Protein 4N3X (pdb70)

Radius of gyration: 22.5 Å; Cα contacts (8 Å, |Δi|>4): 94; chains: 4; bounding box: 69×20×54 Å

Structure (mmCIF, N/CA/C/O backbone):
data_4N3X
#
_entry.id   4N3X
#
_cell.length_a   46.757
_cell.length_b   40.345
_cell.length_c   51.591
_cell.angle_alpha   90.000
_cell.angle_beta   95.140
_cell.angle_gamma   90.000
#
_symmetry.space_group_name_H-M   'P 1 21 1'
#
loop_
_entity.id
_entity.type
_entity.pdbx_description
1 polymer 'Rab5 GDP/GTP exchange factor'
2 water water
#
loop_
_atom_site.group_PDB
_atom_site.id
_atom_site.type_symbol
_atom_site.label_atom_id
_atom_site.label_alt_id
_atom_site.label_comp_id
_atom_site.label_asym_id
_atom_site.label_entity_id
_atom_site.label_seq_id
_atom_site.pdbx_PDB_ins_code
_atom_site.Cartn_x
_atom_site.Cartn_y
_atom_site.Cartn_z
_atom_site.occupancy
_atom_site.B_iso_or_equiv
_atom_site.auth_seq_id
_atom_site.auth_comp_id
_atom_site.auth_asym_id
_atom_site.auth_atom_id
_atom_site.pdbx_PDB_model_num
ATOM 1 N N . GLY A 1 1 ? -35.553 -9.160 -6.973 1.00 38.85 1 GLY A N 1
ATOM 2 C CA . GLY A 1 1 ? -35.941 -7.710 -6.868 1.00 34.87 1 GLY A CA 1
ATOM 3 C C . GLY A 1 1 ? -34.697 -6.835 -6.871 1.00 33.25 1 GLY A C 1
ATOM 4 O O . GLY A 1 1 ? -33.695 -7.091 -7.622 1.00 27.68 1 GLY A O 1
ATOM 5 N N . SER A 1 2 ? -34.729 -5.791 -6.051 1.00 32.62 2 SER A N 1
ATOM 6 C CA . SER A 1 2 ? -33.628 -4.814 -6.020 1.00 30.58 2 SER A CA 1
ATOM 7 C C . SER A 1 2 ? -32.331 -5.488 -5.634 1.00 28.41 2 SER A C 1
ATOM 8 O O . SER A 1 2 ? -31.303 -5.175 -6.197 1.00 23.57 2 SER A O 1
ATOM 11 N N . HIS A 1 3 ? -32.398 -6.460 -4.700 1.00 24.23 3 HIS A N 1
ATOM 12 C CA . HIS A 1 3 ? -31.194 -7.129 -4.211 1.00 21.91 3 HIS A CA 1
ATOM 13 C C . HIS A 1 3 ? -30.522 -7.958 -5.308 1.00 17.19 3 HIS A C 1
ATOM 14 O O . HIS A 1 3 ? -29.334 -7.870 -5.447 1.00 16.98 3 HIS A O 1
ATOM 21 N N . MET A 1 4 ? -31.297 -8.695 -6.104 1.00 16.22 4 MET A N 1
ATOM 22 C CA . MET A 1 4 ? -30.739 -9.470 -7.239 1.00 16.69 4 MET A CA 1
ATOM 23 C C . MET A 1 4 ? -30.122 -8.608 -8.329 1.00 13.56 4 MET A C 1
ATOM 24 O O . MET A 1 4 ? -29.128 -8.965 -8.939 1.00 12.88 4 MET A O 1
ATOM 29 N N . GLN A 1 5 ? -30.731 -7.458 -8.595 1.00 14.16 5 GLN A N 1
ATOM 30 C CA . GLN A 1 5 ? -30.156 -6.505 -9.494 1.00 15.62 5 GLN A CA 1
ATOM 31 C C . GLN A 1 5 ? -28.818 -6.104 -8.979 1.00 14.08 5 GLN A C 1
ATOM 32 O O . GLN A 1 5 ? -27.876 -6.038 -9.735 1.00 15.58 5 GLN A O 1
ATOM 38 N N . MET A 1 6 ? -28.770 -5.815 -7.701 1.00 13.81 6 MET A N 1
ATOM 39 C CA . MET A 1 6 ? -27.567 -5.381 -7.018 1.00 15.68 6 MET A CA 1
ATOM 40 C C . MET A 1 6 ? -26.479 -6.432 -7.108 1.00 13.06 6 MET A C 1
ATOM 41 O O . MET A 1 6 ? -25.368 -6.115 -7.435 1.00 11.66 6 MET A O 1
ATOM 46 N N . TYR A 1 7 ? -26.799 -7.676 -6.790 1.00 13.18 7 TYR A N 1
ATOM 47 C CA . TYR A 1 7 ? -25.878 -8.784 -6.957 1.00 13.15 7 TYR A CA 1
ATOM 48 C C . TYR A 1 7 ? -25.363 -9.016 -8.388 1.00 12.96 7 TYR A C 1
ATOM 49 O O . TYR A 1 7 ? -24.212 -9.263 -8.580 1.00 12.27 7 TYR A O 1
ATOM 58 N N . LYS A 1 8 ? -26.232 -8.924 -9.377 1.00 13.64 8 LYS A N 1
ATOM 59 C CA . LYS A 1 8 ? -25.795 -9.033 -10.777 1.00 16.94 8 LYS A CA 1
ATOM 60 C C . LYS A 1 8 ? -24.817 -7.958 -11.178 1.00 15.11 8 LYS A C 1
ATOM 61 O O . LYS A 1 8 ? -23.764 -8.236 -11.790 1.00 18.05 8 LYS A O 1
ATOM 67 N N . ASN A 1 9 ? -25.072 -6.739 -10.700 1.00 14.16 9 ASN A N 1
ATOM 68 C CA . ASN A 1 9 ? -24.136 -5.658 -10.947 1.00 13.02 9 ASN A CA 1
ATOM 69 C C . ASN A 1 9 ? -22.786 -5.850 -10.218 1.00 12.11 9 ASN A C 1
ATOM 70 O O . ASN A 1 9 ? -21.709 -5.621 -10.817 1.00 11.96 9 ASN A O 1
ATOM 75 N N . LEU A 1 10 ? -22.835 -6.255 -8.945 1.00 10.28 10 LEU A N 1
ATOM 76 C CA . LEU A 1 10 ? -21.628 -6.547 -8.186 1.00 9.82 10 LEU A CA 1
ATOM 77 C C . LEU A 1 10 ? -20.800 -7.625 -8.865 1.00 11.89 10 LEU A C 1
ATOM 78 O O . LEU A 1 10 ? -19.562 -7.568 -8.865 1.00 9.82 10 LEU A O 1
ATOM 83 N N . ASP A 1 11 ? -21.481 -8.564 -9.489 1.00 12.52 11 ASP A N 1
ATOM 84 C CA . ASP A 1 11 ? -20.869 -9.645 -10.174 1.00 14.89 11 ASP A CA 1
ATOM 85 C C . ASP A 1 11 ? -20.156 -9.252 -11.479 1.00 15.31 11 ASP A C 1
ATOM 86 O O . ASP A 1 11 ? -19.332 -10.018 -11.942 1.00 14.46 11 ASP A O 1
ATOM 91 N N . LEU A 1 12 ? -20.434 -8.092 -12.025 1.00 13.30 12 LEU A N 1
ATOM 92 C CA . LEU A 1 12 ? -19.670 -7.599 -13.199 1.00 14.94 12 LEU A CA 1
ATOM 93 C C . LEU A 1 12 ? -18.164 -7.435 -12.900 1.00 15.09 12 LEU A C 1
ATOM 94 O O . LEU A 1 12 ? -17.326 -7.403 -13.808 1.00 16.84 12 LEU A O 1
ATOM 99 N N . LEU A 1 13 ? -17.817 -7.322 -11.614 1.00 15.09 13 LEU A N 1
ATOM 100 C CA . LEU A 1 13 ? -16.395 -7.272 -11.232 1.00 13.80 13 LEU A CA 1
ATOM 101 C C . LEU A 1 13 ? -15.619 -8.438 -11.827 1.00 15.61 13 LEU A C 1
ATOM 102 O O . LEU A 1 13 ? -14.391 -8.335 -12.038 1.00 14.94 13 LEU A O 1
ATOM 107 N N . SER A 1 14 ? -16.241 -9.601 -11.973 1.00 17.80 14 SER A N 1
ATOM 108 C CA . SER A 1 14 ? -15.543 -10.762 -12.522 1.00 21.00 14 SER A CA 1
ATOM 109 C C . SER A 1 14 ? -14.839 -10.438 -13.857 1.00 20.45 14 SER A C 1
ATOM 110 O O . SER A 1 14 ? -13.660 -10.751 -14.020 1.00 21.03 14 SER A O 1
ATOM 113 N N . GLN A 1 15 ? -15.573 -9.828 -14.776 1.00 19.24 15 GLN A N 1
ATOM 114 C CA . GLN A 1 15 ? -15.079 -9.538 -16.091 1.00 20.10 15 GLN A CA 1
ATOM 115 C C . GLN A 1 15 ? -14.003 -8.455 -15.972 1.00 17.84 15 GLN A C 1
ATOM 116 O O . GLN A 1 15 ? -12.991 -8.486 -16.665 1.00 16.57 15 GLN A O 1
ATOM 122 N N . LEU A 1 16 ? -14.273 -7.449 -15.130 1.00 15.25 16 LEU A N 1
ATOM 123 C CA . LEU A 1 16 ? -13.304 -6.334 -14.962 1.00 14.01 16 LEU A CA 1
ATOM 124 C C . LEU A 1 16 ? -11.999 -6.797 -14.406 1.00 12.84 16 LEU A C 1
ATOM 125 O O . LEU A 1 16 ? -10.953 -6.367 -14.837 1.00 14.38 16 LEU A O 1
ATOM 130 N N . ASN A 1 17 ? -12.040 -7.686 -13.410 1.00 15.28 17 ASN A N 1
ATOM 131 C CA . ASN A 1 17 ? -10.866 -8.277 -12.846 1.00 18.28 17 ASN A CA 1
ATOM 132 C C . ASN A 1 17 ? -10.069 -9.176 -13.870 1.00 15.45 17 ASN A C 1
ATOM 133 O O . ASN A 1 17 ? -8.829 -9.205 -13.846 1.00 12.91 17 ASN A O 1
ATOM 138 N N . GLU A 1 18 ? -10.767 -9.921 -14.680 1.00 15.20 18 GLU A N 1
ATOM 139 C CA . GLU A 1 18 ? -10.151 -10.677 -15.774 1.00 18.93 18 GLU A CA 1
ATOM 140 C C . GLU A 1 18 ? -9.296 -9.741 -16.657 1.00 17.86 18 GLU A C 1
ATOM 141 O O . GLU A 1 18 ? -8.148 -10.057 -17.011 1.00 17.38 18 GLU A O 1
ATOM 147 N N . ARG A 1 19 ? -9.878 -8.613 -17.049 1.00 15.89 19 ARG A N 1
ATOM 148 C CA . ARG A 1 19 ? -9.199 -7.625 -17.849 1.00 15.18 19 ARG A CA 1
ATOM 149 C C . ARG A 1 19 ? -7.973 -7.069 -17.119 1.00 13.50 19 ARG A C 1
ATOM 150 O O . ARG A 1 19 ? -6.944 -6.840 -17.731 1.00 11.20 19 ARG A O 1
ATOM 158 N N . GLN A 1 20 ? -8.100 -6.782 -15.829 1.00 14.25 20 GLN A N 1
ATOM 159 C CA . GLN A 1 20 ? -7.010 -6.239 -15.028 1.00 14.69 20 GLN A CA 1
ATOM 160 C C . GLN A 1 20 ? -5.857 -7.272 -15.017 1.00 14.19 20 GLN A C 1
ATOM 161 O O . GLN A 1 20 ? -4.698 -6.923 -15.167 1.00 13.47 20 GLN A O 1
ATOM 167 N N . GLU A 1 21 ? -6.189 -8.551 -14.807 1.00 14.96 21 GLU A N 1
ATOM 168 C CA . GLU A 1 21 ? -5.162 -9.581 -14.783 1.00 16.17 21 GLU A CA 1
ATOM 169 C C . GLU A 1 21 ? -4.491 -9.750 -16.154 1.00 15.28 21 GLU A C 1
ATOM 170 O O . GLU A 1 21 ? -3.300 -9.987 -16.228 1.00 13.24 21 GLU A O 1
ATOM 176 N N . ARG A 1 22 ? -5.262 -9.639 -17.239 1.00 14.12 22 ARG A N 1
ATOM 177 C CA . ARG A 1 22 ? -4.678 -9.641 -18.590 1.00 15.70 22 ARG A CA 1
ATOM 178 C C . ARG A 1 22 ? -3.671 -8.521 -18.789 1.00 16.37 22 ARG A C 1
ATOM 179 O O . ARG A 1 22 ? -2.557 -8.741 -19.255 1.00 16.67 22 ARG A O 1
ATOM 187 N N . ILE A 1 23 ? -4.065 -7.295 -18.466 1.00 14.34 23 ILE A N 1
ATOM 188 C CA . ILE A 1 23 ? -3.197 -6.147 -18.657 1.00 15.06 23 ILE A CA 1
ATOM 189 C C . ILE A 1 23 ? -1.920 -6.290 -17.799 1.00 14.34 23 ILE A C 1
ATOM 190 O O . ILE A 1 23 ? -0.840 -6.059 -18.278 1.00 14.17 23 ILE A O 1
ATOM 195 N N . MET A 1 24 ? -2.063 -6.760 -16.573 1.00 14.17 24 MET A N 1
ATOM 196 C CA . MET A 1 24 ? -0.915 -7.009 -15.712 1.00 16.29 24 MET A CA 1
ATOM 197 C C . MET A 1 24 ? 0.012 -8.086 -16.278 1.00 15.63 24 MET A C 1
ATOM 198 O O . MET A 1 24 ? 1.231 -7.924 -16.291 1.00 15.65 24 MET A O 1
ATOM 203 N N . ASN A 1 25 ? -0.550 -9.172 -16.749 1.00 16.46 25 ASN A N 1
ATOM 204 C CA . ASN A 1 25 ? 0.232 -10.139 -17.491 1.00 20.01 25 ASN A CA 1
ATOM 205 C C . ASN A 1 25 ? 0.948 -9.589 -18.708 1.00 18.20 25 ASN A C 1
ATOM 206 O O . ASN A 1 25 ? 2.111 -9.948 -18.962 1.00 17.95 25 ASN A O 1
ATOM 211 N N . GLU A 1 26 ? 0.258 -8.774 -19.504 1.00 14.58 26 GLU A N 1
ATOM 212 C CA . GLU A 1 26 ? 0.913 -8.159 -20.660 1.00 14.51 26 GLU A CA 1
ATOM 213 C C . GLU A 1 26 ? 2.034 -7.153 -20.274 1.00 14.88 26 GLU A C 1
ATOM 214 O O . GLU A 1 26 ? 3.043 -7.115 -20.923 1.00 15.27 26 GLU A O 1
ATOM 220 N N . ALA A 1 27 ? 1.867 -6.382 -19.180 1.00 15.01 27 ALA A N 1
ATOM 221 C CA . ALA A 1 27 ? 2.928 -5.557 -18.656 1.00 14.65 27 ALA A CA 1
ATOM 222 C C . ALA A 1 27 ? 4.139 -6.409 -18.221 1.00 17.17 27 ALA A C 1
ATOM 223 O O . ALA A 1 27 ? 5.244 -6.081 -18.553 1.00 17.36 27 ALA A O 1
ATOM 225 N N . LYS A 1 28 ? 3.922 -7.476 -17.482 1.00 18.82 28 LYS A N 1
ATOM 226 C CA . LYS A 1 28 ? 5.037 -8.350 -17.099 1.00 20.57 28 LYS A CA 1
ATOM 227 C C . LYS A 1 28 ? 5.751 -8.921 -18.347 1.00 19.06 28 LYS A C 1
ATOM 228 O O . LYS A 1 28 ? 6.987 -9.013 -18.392 1.00 17.61 28 LYS A O 1
ATOM 234 N N . LYS A 1 29 ? 4.980 -9.347 -19.329 1.00 18.91 29 LYS A N 1
ATOM 235 C CA . LYS A 1 29 ? 5.552 -9.874 -20.564 1.00 22.92 29 LYS A CA 1
ATOM 236 C C . LYS A 1 29 ? 6.392 -8.844 -21.230 1.00 20.09 29 LYS A C 1
ATOM 237 O O . LYS A 1 29 ? 7.487 -9.145 -21.702 1.00 19.89 29 LYS A O 1
ATOM 243 N N . LEU A 1 30 ? 5.882 -7.637 -21.303 1.00 18.06 30 LEU A N 1
ATOM 244 C CA . LEU A 1 30 ? 6.566 -6.590 -21.981 1.00 21.94 30 LEU A CA 1
ATOM 245 C C . LEU A 1 30 ? 7.901 -6.274 -21.234 1.00 20.65 30 LEU A C 1
ATOM 246 O O . LEU A 1 30 ? 8.906 -6.023 -21.854 1.00 19.19 30 LEU A O 1
ATOM 251 N N . GLU A 1 31 ? 7.850 -6.277 -19.908 1.00 21.30 31 GLU A N 1
ATOM 252 C CA . GLU A 1 31 ? 9.037 -5.995 -19.097 1.00 21.88 31 GLU A CA 1
ATOM 253 C C . GLU A 1 31 ? 10.107 -7.035 -19.367 1.00 20.55 31 GLU A C 1
ATOM 254 O O . GLU A 1 31 ? 11.245 -6.694 -19.591 1.00 21.72 31 GLU A O 1
ATOM 260 N N . LYS A 1 32 ? 9.724 -8.300 -19.360 1.00 21.83 32 LYS A N 1
ATOM 261 C CA . LYS A 1 32 ? 10.640 -9.370 -19.609 1.00 24.54 32 LYS A CA 1
ATOM 262 C C . LYS A 1 32 ? 11.212 -9.290 -21.032 1.00 25.47 32 LYS A C 1
ATOM 263 O O . LYS A 1 32 ? 12.449 -9.448 -21.250 1.00 21.36 32 LYS A O 1
ATOM 269 N N . ASP A 1 33 ? 10.337 -9.056 -22.012 1.00 24.34 33 ASP A N 1
ATOM 270 C CA . ASP A 1 33 ? 10.828 -8.863 -23.397 1.00 25.98 33 ASP A CA 1
ATOM 271 C C . ASP A 1 33 ? 11.760 -7.675 -23.575 1.00 23.29 33 ASP A C 1
ATOM 272 O O . ASP A 1 33 ? 12.678 -7.732 -24.375 1.00 24.63 33 ASP A O 1
ATOM 277 N N . LEU A 1 34 ? 11.523 -6.596 -22.857 1.00 22.79 34 LEU A N 1
ATOM 278 C CA . LEU A 1 34 ? 12.403 -5.444 -22.949 1.00 23.70 34 LEU A CA 1
ATOM 279 C C . LEU A 1 34 ? 13.780 -5.776 -22.339 1.00 22.59 34 LEU A C 1
ATOM 280 O O . LEU A 1 34 ? 14.820 -5.434 -22.942 1.00 22.82 34 LEU A O 1
ATOM 285 N N . ILE A 1 35 ? 13.781 -6.463 -21.200 1.00 19.90 35 ILE A N 1
ATOM 286 C CA . ILE A 1 35 ? 15.022 -6.891 -20.564 1.00 21.29 35 ILE A CA 1
ATOM 287 C C . ILE A 1 35 ? 15.815 -7.834 -21.475 1.00 24.64 35 ILE A C 1
ATOM 288 O O . ILE A 1 35 ? 17.022 -7.636 -21.707 1.00 28.10 35 ILE A O 1
ATOM 293 N N . ASP A 1 36 ? 15.161 -8.851 -21.984 1.00 23.13 36 ASP A N 1
ATOM 294 C CA . ASP A 1 36 ? 15.786 -9.857 -22.848 1.00 26.88 36 ASP A CA 1
ATOM 295 C C . ASP A 1 36 ? 16.305 -9.272 -24.162 1.00 28.25 36 ASP A C 1
ATOM 296 O O . ASP A 1 36 ? 17.364 -9.659 -24.634 1.00 25.67 36 ASP A O 1
ATOM 301 N N . TRP A 1 37 ? 15.551 -8.317 -24.721 1.00 27.71 37 TRP A N 1
ATOM 302 C CA . TRP A 1 37 ? 15.983 -7.547 -25.853 1.00 28.43 37 TRP A CA 1
ATOM 303 C C . TRP A 1 37 ? 17.268 -6.809 -25.558 1.00 28.84 37 TRP A C 1
ATOM 304 O O . TRP A 1 37 ? 18.204 -6.883 -26.376 1.00 29.29 37 TRP A O 1
ATOM 315 N N . THR A 1 38 ? 17.303 -6.074 -24.441 1.00 27.14 38 THR A N 1
ATOM 316 C CA . THR A 1 38 ? 18.442 -5.243 -24.061 1.00 24.37 38 THR A CA 1
ATOM 317 C C . THR A 1 38 ? 19.701 -6.164 -23.786 1.00 29.02 38 THR A C 1
ATOM 318 O O . THR A 1 38 ? 20.803 -5.922 -24.275 1.00 27.19 38 THR A O 1
ATOM 322 N N . ASP A 1 39 ? 19.501 -7.242 -23.047 1.00 30.51 39 ASP A N 1
ATOM 323 C CA . ASP A 1 39 ? 20.582 -8.178 -22.752 1.00 31.90 39 ASP A CA 1
ATOM 324 C C . ASP A 1 39 ? 21.083 -8.814 -24.075 1.00 33.41 39 ASP A C 1
ATOM 325 O O . ASP A 1 39 ? 22.276 -8.927 -24.321 1.00 33.27 39 ASP A O 1
ATOM 330 N N . GLY A 1 40 ? 20.159 -9.251 -24.903 1.00 34.16 40 GLY A N 1
ATOM 331 C CA . GLY A 1 40 ? 20.488 -9.895 -26.174 1.00 40.33 40 GLY A CA 1
ATOM 332 C C . GLY A 1 40 ? 21.264 -8.975 -27.107 1.00 43.31 40 GLY A C 1
ATOM 333 O O . GLY A 1 40 ? 22.262 -9.397 -27.702 1.00 49.07 40 GLY A O 1
ATOM 334 N N . ILE A 1 41 ? 20.823 -7.715 -27.205 1.00 47.21 41 ILE A N 1
ATOM 335 C CA . ILE A 1 41 ? 21.520 -6.699 -28.029 1.00 49.16 41 ILE A CA 1
ATOM 336 C C . ILE A 1 41 ? 22.914 -6.380 -27.460 1.00 46.68 41 ILE A C 1
ATOM 337 O O . ILE A 1 41 ? 23.874 -6.202 -28.191 1.00 42.24 41 ILE A O 1
ATOM 342 N N . ALA A 1 42 ? 23.026 -6.323 -26.139 1.00 43.39 42 ALA A N 1
ATOM 343 C CA . ALA A 1 42 ? 24.292 -6.003 -25.548 1.00 40.68 42 ALA A CA 1
ATOM 344 C C . ALA A 1 42 ? 25.358 -7.145 -25.875 1.00 41.93 42 ALA A C 1
ATOM 345 O O . ALA A 1 42 ? 26.492 -6.885 -26.298 1.00 34.38 42 ALA A O 1
ATOM 347 N N . ARG A 1 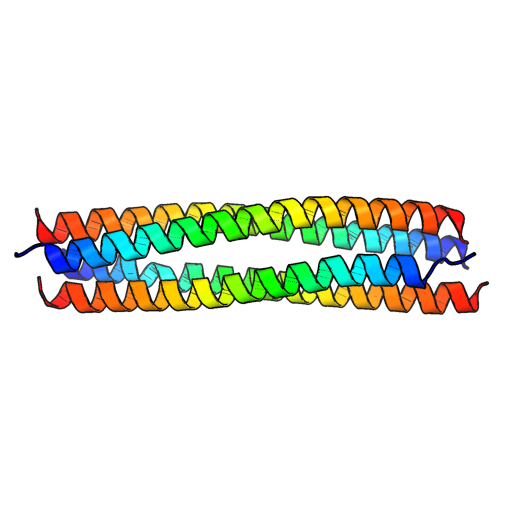43 ? 24.940 -8.396 -25.709 1.00 43.01 43 ARG A N 1
ATOM 348 C CA . ARG A 1 43 ? 25.777 -9.545 -26.030 1.00 43.55 43 ARG A CA 1
ATOM 349 C C . ARG A 1 43 ? 26.219 -9.531 -27.488 1.00 44.04 43 ARG A C 1
ATOM 350 O O . ARG A 1 43 ? 27.406 -9.769 -27.781 1.00 41.09 43 ARG A O 1
ATOM 358 N N . GLU A 1 44 ? 25.275 -9.253 -28.386 1.00 41.28 44 GLU A N 1
ATOM 359 C CA . GLU A 1 44 ? 25.563 -9.093 -29.809 1.00 47.69 44 GLU A CA 1
ATOM 360 C C . GLU A 1 44 ? 26.531 -7.964 -30.116 1.00 45.72 44 GLU A C 1
ATOM 361 O O . GLU A 1 44 ? 27.425 -8.161 -30.947 1.00 44.02 44 GLU A O 1
ATOM 367 N N . VAL A 1 45 ? 26.356 -6.804 -29.469 1.00 43.18 45 VAL A N 1
ATOM 368 C CA . VAL A 1 45 ? 27.209 -5.635 -29.764 1.00 46.86 45 VAL A CA 1
ATOM 369 C C . VAL A 1 45 ? 28.620 -5.857 -29.247 1.00 45.07 45 VAL A C 1
ATOM 370 O O . VAL A 1 45 ? 29.584 -5.506 -29.918 1.00 48.80 45 VAL A O 1
ATOM 374 N N . GLN A 1 46 ? 28.712 -6.442 -28.061 1.00 47.97 46 GLN A N 1
ATOM 375 C CA . GLN A 1 46 ? 29.977 -6.892 -27.459 1.00 52.17 46 GLN A CA 1
ATOM 376 C C . GLN A 1 46 ? 30.726 -7.883 -28.371 1.00 57.09 46 GLN A C 1
ATOM 377 O O . GLN A 1 46 ? 31.962 -7.830 -28.468 1.00 56.11 46 GLN A O 1
ATOM 383 N N . ASP A 1 47 ? 29.969 -8.786 -29.004 1.00 63.95 47 ASP A N 1
ATOM 384 C CA . ASP A 1 47 ? 30.474 -9.746 -29.998 1.00 71.87 47 ASP A CA 1
ATOM 385 C C . ASP A 1 47 ? 31.060 -8.994 -31.204 1.00 71.68 47 ASP A C 1
ATOM 386 O O . ASP A 1 47 ? 32.151 -9.329 -31.692 1.00 66.79 47 ASP A O 1
ATOM 391 N N . ILE A 1 48 ? 30.346 -7.968 -31.664 1.00 72.06 48 ILE A N 1
ATOM 392 C CA . ILE A 1 48 ? 30.822 -7.129 -32.774 1.00 73.64 48 ILE A CA 1
ATOM 393 C C . ILE A 1 48 ? 32.065 -6.341 -32.372 1.00 70.13 48 ILE A C 1
ATOM 394 O O . ILE A 1 48 ? 33.074 -6.386 -33.054 1.00 76.57 48 ILE A O 1
ATOM 399 N N . VAL A 1 49 ? 31.961 -5.601 -31.268 1.00 65.22 49 VAL A N 1
ATOM 400 C CA . VAL A 1 49 ? 32.86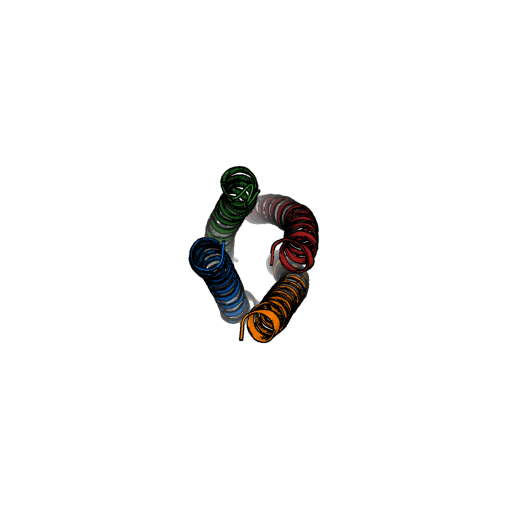9 -4.478 -30.981 1.00 59.96 49 VAL A CA 1
ATOM 401 C C . VAL A 1 49 ? 34.335 -4.905 -30.790 1.00 57.13 49 VAL A C 1
ATOM 402 O O . VAL A 1 49 ? 35.232 -4.095 -30.959 1.00 59.31 49 VAL A O 1
ATOM 406 N N . GLY B 1 1 ? 26.091 -10.407 -41.128 1.00 68.19 1 GLY B N 1
ATOM 407 C CA . GLY B 1 1 ? 25.131 -9.337 -41.530 1.00 60.92 1 GLY B CA 1
ATOM 408 C C . GLY B 1 1 ? 24.706 -8.491 -40.355 1.00 55.01 1 GLY B C 1
ATOM 409 O O . GLY B 1 1 ? 23.592 -8.646 -39.850 1.00 46.81 1 GLY B O 1
ATOM 410 N N . SER B 1 2 ? 25.583 -7.576 -39.941 1.00 54.10 2 SER B N 1
ATOM 411 C CA . SER B 1 2 ? 25.353 -6.760 -38.759 1.00 56.43 2 SER B CA 1
ATOM 412 C C . SER B 1 2 ? 24.462 -5.558 -39.018 1.00 54.94 2 SER B C 1
ATOM 413 O O . SER B 1 2 ? 23.766 -5.117 -38.113 1.00 60.22 2 SER B O 1
ATOM 416 N N . HIS B 1 3 ? 24.469 -5.017 -40.228 1.00 51.91 3 HIS B N 1
ATOM 417 C CA . HIS B 1 3 ? 23.582 -3.904 -40.549 1.00 53.68 3 HIS B CA 1
ATOM 418 C C . HIS B 1 3 ? 22.149 -4.349 -40.671 1.00 52.57 3 HIS B C 1
ATOM 419 O O . HIS B 1 3 ? 21.226 -3.604 -40.307 1.00 51.95 3 HIS B O 1
ATOM 426 N N . MET B 1 4 ? 21.968 -5.580 -41.135 1.00 46.76 4 MET B N 1
ATOM 427 C CA . MET B 1 4 ? 20.685 -6.202 -41.033 1.00 49.65 4 MET B CA 1
ATOM 428 C C . MET B 1 4 ? 20.224 -6.332 -39.547 1.00 46.75 4 MET B C 1
ATOM 429 O O . MET B 1 4 ? 19.044 -6.225 -39.263 1.00 39.94 4 MET B O 1
ATOM 434 N N . GLN B 1 5 ? 21.151 -6.586 -38.625 1.00 49.72 5 GLN B N 1
ATOM 435 C CA . GLN B 1 5 ? 20.815 -6.810 -37.207 1.00 56.87 5 GLN B CA 1
ATOM 436 C C . GLN B 1 5 ? 20.325 -5.507 -36.553 1.00 57.19 5 GLN B C 1
ATOM 437 O O . GLN B 1 5 ? 19.240 -5.468 -35.931 1.00 51.79 5 GLN B O 1
ATOM 443 N N . MET B 1 6 ? 21.110 -4.445 -36.731 1.00 57.71 6 MET B N 1
ATOM 444 C CA . MET B 1 6 ? 20.710 -3.086 -36.347 1.00 61.64 6 MET B CA 1
ATOM 445 C C . MET B 1 6 ? 19.257 -2.800 -36.836 1.00 59.67 6 MET B C 1
ATOM 446 O O . MET B 1 6 ? 18.403 -2.389 -36.040 1.00 57.92 6 MET B O 1
ATOM 451 N N . TYR B 1 7 ? 18.986 -3.064 -38.110 1.00 50.77 7 TYR B N 1
ATOM 452 C CA . TYR B 1 7 ? 17.652 -2.917 -38.680 1.00 48.93 7 TYR B CA 1
ATOM 453 C C . TYR B 1 7 ? 16.561 -3.750 -37.944 1.00 41.79 7 TYR B C 1
ATOM 454 O O . TYR B 1 7 ? 15.487 -3.250 -37.602 1.00 39.94 7 TYR B O 1
ATOM 463 N N . LYS B 1 8 ? 16.811 -5.033 -37.777 1.00 39.71 8 LYS B N 1
ATOM 464 C CA . LYS B 1 8 ? 15.875 -5.906 -37.098 1.00 43.94 8 LYS B CA 1
ATOM 465 C C . LYS B 1 8 ? 15.623 -5.472 -35.648 1.00 45.48 8 LYS B C 1
ATOM 466 O O . LYS B 1 8 ? 14.464 -5.438 -35.173 1.00 40.40 8 LYS B O 1
ATOM 472 N N . ASN B 1 9 ? 16.700 -5.110 -34.961 1.00 42.38 9 ASN B N 1
ATOM 473 C CA . ASN B 1 9 ? 16.589 -4.644 -33.596 1.00 45.26 9 ASN B CA 1
ATOM 474 C C . ASN B 1 9 ? 15.828 -3.335 -33.503 1.00 39.24 9 ASN B C 1
ATOM 475 O O . ASN B 1 9 ? 15.201 -3.080 -32.519 1.00 38.26 9 ASN B O 1
ATOM 480 N N . LEU B 1 10 ? 15.937 -2.483 -34.500 1.00 38.97 10 LEU B N 1
ATOM 481 C CA . LEU B 1 10 ? 15.134 -1.271 -34.480 1.00 40.91 10 LEU B CA 1
ATOM 482 C C . LEU B 1 10 ? 13.654 -1.678 -34.646 1.00 41.64 10 LEU B C 1
ATOM 483 O O . LEU B 1 10 ? 12.761 -1.123 -33.982 1.00 37.99 10 LEU B O 1
ATOM 488 N N . ASP B 1 11 ? 13.440 -2.676 -35.501 1.00 40.00 11 ASP B N 1
ATOM 489 C CA . ASP B 1 11 ? 12.126 -3.161 -35.833 1.00 42.65 11 ASP B CA 1
ATOM 490 C C . ASP B 1 11 ? 11.504 -3.761 -34.591 1.00 41.60 11 ASP B C 1
ATOM 491 O O . ASP B 1 11 ? 10.348 -3.502 -34.312 1.00 38.38 11 ASP B O 1
ATOM 496 N N . LEU B 1 12 ? 12.288 -4.550 -33.866 1.00 42.03 12 LEU B N 1
ATOM 497 C CA . LEU B 1 12 ? 11.848 -5.126 -32.607 1.00 42.22 12 LEU B CA 1
ATOM 498 C C . LEU B 1 12 ? 11.563 -4.049 -31.580 1.00 38.85 12 LEU B C 1
ATOM 499 O O . LEU B 1 12 ? 10.558 -4.079 -30.919 1.00 35.40 12 LEU B O 1
ATOM 504 N N . LEU B 1 13 ? 12.455 -3.080 -31.472 1.00 40.26 13 LEU B N 1
ATOM 505 C CA . LEU B 1 13 ? 12.245 -1.969 -30.544 1.00 39.81 13 LEU B CA 1
ATOM 506 C C . LEU B 1 13 ? 10.920 -1.317 -30.850 1.00 37.25 13 LEU B C 1
ATOM 507 O O . LEU B 1 13 ? 10.139 -1.014 -29.950 1.00 32.47 13 LEU B O 1
ATOM 512 N N . SER B 1 14 ? 10.687 -1.100 -32.144 1.00 34.22 14 SER B N 1
ATOM 513 C CA . SER B 1 14 ? 9.426 -0.568 -32.627 1.00 36.01 14 SER B CA 1
ATOM 514 C C . SER B 1 14 ? 8.202 -1.423 -32.174 1.00 30.69 14 SER B C 1
ATOM 515 O O . SER B 1 14 ? 7.172 -0.894 -31.740 1.00 29.52 14 SER B O 1
ATOM 518 N N . GLN B 1 15 ? 8.309 -2.737 -32.318 1.00 27.16 15 GLN B N 1
ATOM 519 C CA . GLN B 1 15 ? 7.216 -3.639 -31.904 1.00 28.00 15 GLN B CA 1
ATOM 520 C C . GLN B 1 15 ? 6.916 -3.511 -30.377 1.00 26.36 15 GLN B C 1
ATOM 521 O O . GLN B 1 15 ? 5.778 -3.558 -29.934 1.00 21.38 15 GLN B O 1
ATOM 527 N N . LEU B 1 16 ? 7.967 -3.428 -29.592 1.00 26.11 16 LEU B N 1
ATOM 528 C CA . LEU B 1 16 ? 7.899 -3.227 -28.180 1.00 28.78 16 LEU B CA 1
ATOM 529 C C . LEU B 1 16 ? 7.178 -1.932 -27.829 1.00 26.85 16 LEU B C 1
ATOM 530 O O . LEU B 1 16 ? 6.306 -1.943 -26.924 1.00 28.95 16 LEU B O 1
ATOM 535 N N . ASN B 1 17 ? 7.534 -0.845 -28.504 1.00 24.37 17 ASN B N 1
ATOM 536 C CA . ASN B 1 17 ? 6.873 0.440 -28.284 1.00 28.31 17 ASN B CA 1
ATOM 537 C C . ASN B 1 17 ? 5.362 0.346 -28.652 1.00 28.24 17 ASN B C 1
ATOM 538 O O . ASN B 1 17 ? 4.513 0.962 -28.015 1.00 25.76 17 ASN B O 1
ATOM 543 N N . GLU B 1 18 ? 5.065 -0.400 -29.699 1.00 28.84 18 GLU B N 1
ATOM 544 C CA . GLU B 1 18 ? 3.670 -0.602 -30.151 1.00 31.57 18 GLU B CA 1
ATOM 545 C C . GLU B 1 18 ? 2.857 -1.356 -29.058 1.00 28.50 18 GLU B C 1
ATOM 546 O O . GLU B 1 18 ? 1.722 -0.954 -28.710 1.00 25.00 18 GLU B O 1
ATOM 552 N N . ARG B 1 19 ? 3.465 -2.417 -28.502 1.00 24.21 19 ARG B N 1
ATOM 553 C CA . ARG B 1 19 ? 2.938 -3.145 -27.345 1.00 23.04 19 ARG B CA 1
ATOM 554 C C . ARG B 1 19 ? 2.687 -2.253 -26.136 1.00 22.32 19 ARG B C 1
ATOM 555 O O . ARG B 1 19 ? 1.611 -2.295 -25.562 1.00 17.28 19 ARG B O 1
ATOM 563 N N . GLN B 1 20 ? 3.673 -1.454 -25.770 1.00 23.05 20 GLN B N 1
ATOM 564 C CA . GLN B 1 20 ? 3.534 -0.517 -24.685 1.00 26.11 20 GLN B CA 1
ATOM 565 C C . GLN B 1 20 ? 2.340 0.425 -24.923 1.00 23.01 20 GLN B C 1
ATOM 566 O O . GLN B 1 20 ? 1.540 0.646 -24.045 1.00 20.14 20 GLN B O 1
ATOM 572 N N . GLU B 1 21 ? 2.197 0.918 -26.148 1.00 25.11 21 GLU B N 1
ATOM 573 C CA . GLU B 1 21 ? 1.085 1.833 -26.500 1.00 26.25 21 GLU B CA 1
ATOM 574 C C . GLU B 1 21 ? -0.231 1.130 -26.343 1.00 23.47 21 GLU B C 1
ATOM 575 O O . GLU B 1 21 ? -1.189 1.715 -25.826 1.00 21.91 21 GLU B O 1
ATOM 581 N N . ARG B 1 22 ? -0.316 -0.111 -26.790 1.00 22.38 22 ARG B N 1
ATOM 582 C CA . ARG B 1 22 ? -1.559 -0.835 -26.705 1.00 22.77 22 ARG B CA 1
ATOM 583 C C . ARG B 1 22 ? -1.956 -1.065 -25.252 1.00 19.65 22 ARG B C 1
ATOM 584 O O . ARG B 1 22 ? -3.110 -0.857 -24.852 1.00 20.27 22 ARG B O 1
ATOM 592 N N . ILE B 1 23 ? -0.978 -1.497 -24.465 1.00 16.55 23 ILE B N 1
ATOM 593 C CA . ILE B 1 23 ? -1.197 -1.788 -23.062 1.00 15.17 23 ILE B CA 1
ATOM 594 C C . ILE B 1 23 ? -1.657 -0.526 -22.322 1.00 14.43 23 ILE B C 1
ATOM 595 O O . ILE B 1 23 ? -2.604 -0.603 -21.515 1.00 14.33 23 ILE B O 1
ATOM 600 N N . MET B 1 24 ? -1.034 0.616 -22.596 1.00 17.27 24 MET B N 1
ATOM 601 C CA . MET B 1 24 ? -1.450 1.896 -21.996 1.00 18.48 24 MET B CA 1
ATOM 602 C C . MET B 1 24 ? -2.877 2.236 -22.386 1.00 17.02 24 MET B C 1
ATOM 603 O O . MET B 1 24 ? -3.685 2.653 -21.551 1.00 15.31 24 MET B O 1
ATOM 608 N N . ASN B 1 25 ? -3.161 2.068 -23.650 1.00 18.62 25 ASN B N 1
ATOM 609 C CA . ASN B 1 25 ? -4.501 2.404 -24.171 1.00 22.12 25 ASN B CA 1
ATOM 610 C C . ASN B 1 25 ? -5.597 1.591 -23.490 1.00 17.07 25 ASN B C 1
ATOM 611 O O . ASN B 1 25 ? -6.670 2.085 -23.143 1.00 17.42 25 ASN B O 1
ATOM 616 N N . GLU B 1 26 ? -5.307 0.317 -23.336 1.00 16.69 26 GLU B N 1
ATOM 617 C CA . GLU B 1 26 ? -6.216 -0.640 -22.660 1.00 17.04 26 GLU B CA 1
ATOM 618 C C . GLU B 1 26 ? -6.310 -0.394 -21.174 1.00 14.38 26 GLU B C 1
ATOM 619 O O . GLU B 1 26 ? -7.361 -0.538 -20.577 1.00 12.73 26 GLU B O 1
ATOM 625 N N . ALA B 1 27 ? -5.221 0.059 -20.558 1.00 13.67 27 ALA B N 1
ATOM 626 C CA . ALA B 1 27 ? -5.252 0.378 -19.159 1.00 12.61 27 ALA B CA 1
ATOM 627 C C . ALA B 1 27 ? -6.149 1.595 -18.922 1.00 12.83 27 ALA B C 1
ATOM 628 O O . ALA B 1 27 ? -6.916 1.602 -17.991 1.00 11.94 27 ALA B O 1
ATOM 630 N N . LYS B 1 28 ? -6.021 2.618 -19.744 1.00 13.05 28 LYS B N 1
ATOM 631 C CA . LYS B 1 28 ? -6.823 3.779 -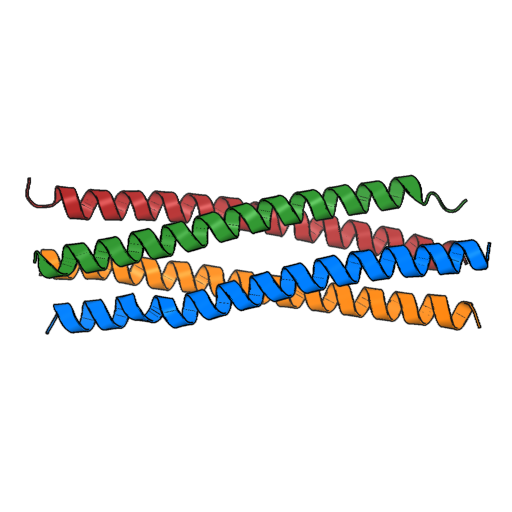19.657 1.00 15.25 28 LYS B CA 1
ATOM 632 C C . LYS B 1 28 ? -8.322 3.538 -19.899 1.00 14.76 28 LYS B C 1
ATOM 633 O O . LYS B 1 28 ? -9.196 4.104 -19.189 1.00 14.97 28 LYS B O 1
ATOM 639 N N . LYS B 1 29 ? -8.618 2.668 -20.843 1.00 15.27 29 LYS B N 1
ATOM 640 C CA . LYS B 1 29 ? -10.005 2.228 -21.074 1.00 15.01 29 LYS B CA 1
ATOM 641 C C . LYS B 1 29 ? -10.564 1.438 -19.877 1.00 14.36 29 LYS B C 1
ATOM 642 O O . LYS B 1 29 ? -11.724 1.660 -19.454 1.00 12.98 29 LYS B O 1
ATOM 648 N N . LEU B 1 30 ? -9.741 0.554 -19.291 1.00 11.39 30 LEU B N 1
ATOM 649 C CA . LEU B 1 30 ? -10.134 -0.181 -18.129 1.00 11.36 30 LEU B CA 1
ATOM 650 C C . LEU B 1 30 ? -10.351 0.681 -16.889 1.00 11.93 30 LEU B C 1
ATOM 651 O O . LEU B 1 30 ? -11.227 0.428 -16.090 1.00 10.47 30 LEU B O 1
ATOM 656 N N . GLU B 1 31 ? -9.474 1.678 -16.686 1.00 12.39 31 GLU B N 1
ATOM 657 C CA . GLU B 1 31 ? -9.659 2.629 -15.593 1.00 14.99 31 GLU B CA 1
ATOM 658 C C . GLU B 1 31 ? -10.997 3.353 -15.724 1.00 13.02 31 GLU B C 1
ATOM 659 O O . GLU B 1 31 ? -11.651 3.587 -14.754 1.00 14.32 31 GLU B O 1
ATOM 665 N N . LYS B 1 32 ? -11.337 3.777 -16.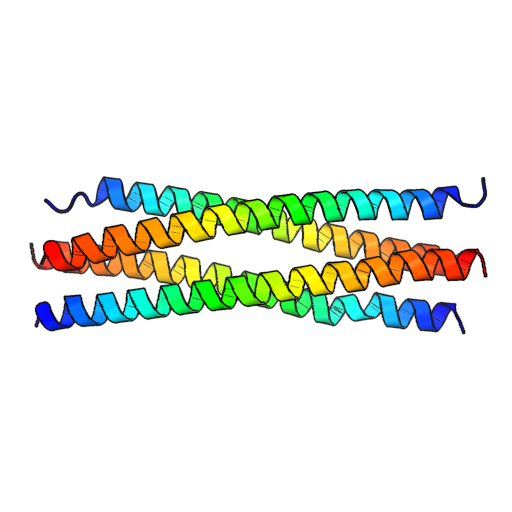918 1.00 13.32 32 LYS B N 1
ATOM 666 C CA . LYS B 1 32 ? -12.601 4.522 -17.118 1.00 16.11 32 LYS B CA 1
ATOM 667 C C . LYS B 1 32 ? -13.762 3.543 -16.835 1.00 14.93 32 LYS B C 1
ATOM 668 O O . LYS B 1 32 ? -14.734 3.936 -16.180 1.00 15.46 32 LYS B O 1
ATOM 674 N N . ASP B 1 33 ? -13.620 2.275 -17.263 1.00 13.44 33 ASP B N 1
ATOM 675 C CA . ASP B 1 33 ? -14.655 1.278 -16.980 1.00 12.18 33 ASP B CA 1
ATOM 676 C C . ASP B 1 33 ? -14.842 0.971 -15.514 1.00 13.18 33 ASP B C 1
ATOM 677 O O . ASP B 1 33 ? -15.977 0.799 -15.041 1.00 12.86 33 ASP B O 1
ATOM 682 N N . LEU B 1 34 ? -13.730 0.801 -14.807 1.00 14.21 34 LEU B N 1
ATOM 683 C CA . LEU B 1 34 ? -13.740 0.616 -13.374 1.00 15.20 34 LEU B CA 1
ATOM 684 C C . LEU B 1 34 ? -14.407 1.765 -12.599 1.00 14.13 34 LEU B C 1
ATOM 685 O O . LEU B 1 34 ? -15.175 1.509 -11.669 1.00 12.21 34 LEU B O 1
ATOM 690 N N . ILE B 1 35 ? -14.142 3.013 -13.004 1.00 13.69 35 ILE B N 1
ATOM 691 C CA . ILE B 1 35 ? -14.773 4.163 -12.406 1.00 15.07 35 ILE B CA 1
ATOM 692 C C . ILE B 1 35 ? -16.295 4.227 -12.709 1.00 13.44 35 ILE B C 1
ATOM 693 O O . ILE B 1 35 ? -17.097 4.565 -11.825 1.00 11.74 35 ILE B O 1
ATOM 698 N N . ASP B 1 36 ? -16.667 3.903 -13.937 1.00 10.83 36 ASP B N 1
ATOM 699 C CA . ASP B 1 36 ? -18.081 3.855 -14.311 1.00 11.20 36 ASP B CA 1
ATOM 700 C C . ASP B 1 36 ? -18.804 2.798 -13.525 1.00 10.64 36 ASP B C 1
ATOM 701 O O . ASP B 1 36 ? -19.902 3.027 -12.956 1.00 10.80 36 ASP B O 1
ATOM 706 N N . TRP B 1 37 ? -18.185 1.615 -13.433 1.00 10.38 37 TRP B N 1
ATOM 707 C CA . TRP B 1 37 ? -18.732 0.523 -12.652 1.00 10.17 37 TRP B CA 1
ATOM 708 C C . TRP B 1 37 ? -18.916 0.837 -11.135 1.00 11.25 37 TRP B C 1
ATOM 709 O O . TRP B 1 37 ? -20.000 0.653 -10.592 1.00 11.21 37 TRP B O 1
ATOM 720 N N . THR B 1 38 ? -17.855 1.295 -10.468 1.00 12.94 38 THR B N 1
ATOM 721 C CA . THR B 1 38 ? -17.932 1.592 -9.055 1.00 12.16 38 THR B CA 1
ATOM 722 C C . THR B 1 38 ? -18.883 2.738 -8.803 1.00 12.22 38 THR B C 1
ATOM 723 O O . THR B 1 38 ? -19.552 2.749 -7.747 1.00 12.21 38 THR B O 1
ATOM 727 N N . ASP B 1 39 ? -18.920 3.729 -9.694 1.00 12.93 39 ASP B N 1
ATOM 728 C CA . ASP B 1 39 ? -19.885 4.774 -9.613 1.00 13.45 39 ASP B CA 1
ATOM 729 C C . ASP B 1 39 ? -21.313 4.254 -9.622 1.00 11.80 39 ASP B C 1
ATOM 730 O O . ASP B 1 39 ? -22.172 4.699 -8.839 1.00 11.44 39 ASP B O 1
ATOM 735 N N . GLY B 1 40 ? -21.551 3.314 -10.514 1.00 11.08 40 GLY B N 1
ATOM 736 C CA . GLY B 1 40 ? -22.816 2.592 -10.566 1.00 10.43 40 GLY B CA 1
ATOM 737 C C . GLY B 1 40 ? -23.161 1.885 -9.284 1.00 9.83 40 GLY B C 1
ATOM 738 O O . GLY B 1 40 ? -24.338 1.904 -8.833 1.00 9.40 40 GLY B O 1
ATOM 739 N N . ILE B 1 41 ? -22.212 1.174 -8.706 1.00 9.24 41 ILE B N 1
ATOM 740 C CA . ILE B 1 41 ? -22.444 0.444 -7.455 1.00 9.53 41 ILE B CA 1
ATOM 741 C C . ILE B 1 41 ? -22.731 1.417 -6.273 1.00 9.49 41 ILE B C 1
ATOM 742 O O . ILE B 1 41 ? -23.598 1.170 -5.429 1.00 9.71 41 ILE B O 1
ATOM 747 N N . ALA B 1 42 ? -21.978 2.488 -6.178 1.00 10.33 42 ALA B N 1
ATOM 748 C CA . ALA B 1 42 ? -22.224 3.517 -5.140 1.00 12.03 42 ALA B CA 1
ATOM 749 C C . ALA B 1 42 ? -23.630 4.096 -5.224 1.00 13.09 42 ALA B C 1
ATOM 750 O O . ALA B 1 42 ? -24.343 4.157 -4.202 1.00 14.87 42 ALA B O 1
ATOM 752 N N . ARG B 1 43 ? -24.019 4.516 -6.439 1.00 13.74 43 ARG B N 1
ATOM 753 C CA . ARG B 1 43 ? -25.390 4.968 -6.686 1.00 14.25 43 ARG B CA 1
ATOM 754 C C . ARG B 1 43 ? -26.390 3.909 -6.258 1.00 14.71 43 ARG B C 1
ATOM 755 O O . ARG B 1 43 ? -27.348 4.190 -5.521 1.00 17.06 43 ARG B O 1
ATOM 763 N N . GLU B 1 44 ? -26.218 2.687 -6.734 1.00 13.03 44 GLU B N 1
ATOM 764 C CA . GLU B 1 44 ? -27.181 1.656 -6.522 1.00 13.57 44 GLU B CA 1
ATOM 765 C C . GLU B 1 44 ? -27.344 1.290 -5.010 1.00 15.38 44 GLU B C 1
ATOM 766 O O . GLU B 1 44 ? -28.464 1.133 -4.529 1.00 14.14 44 GLU B O 1
ATOM 772 N N . VAL B 1 45 ? -26.248 1.196 -4.258 1.00 15.09 45 VAL B N 1
ATOM 773 C CA . VAL B 1 45 ? -26.363 0.831 -2.842 1.00 18.53 45 VAL B CA 1
ATOM 774 C C . VAL B 1 45 ? -27.130 1.931 -2.108 1.00 19.77 45 VAL B C 1
ATOM 775 O O . VAL B 1 45 ? -28.004 1.639 -1.285 1.00 23.40 45 VAL B O 1
ATOM 779 N N . GLN B 1 46 ? -26.884 3.181 -2.476 1.00 16.05 46 GLN B N 1
ATOM 780 C CA . GLN B 1 46 ? -27.717 4.259 -1.940 1.00 17.27 46 GLN B CA 1
ATOM 781 C C . GLN B 1 46 ? -29.198 4.153 -2.342 1.00 19.01 46 GLN B C 1
ATOM 782 O O . GLN B 1 46 ? -30.113 4.297 -1.462 1.00 21.62 46 GLN B O 1
ATOM 788 N N . ASP B 1 47 ? -29.456 3.904 -3.611 1.00 17.76 47 ASP B N 1
ATOM 789 C CA . ASP B 1 47 ? -30.842 3.734 -4.059 1.00 21.47 47 ASP B CA 1
ATOM 790 C C . ASP B 1 47 ? -31.533 2.588 -3.326 1.00 23.84 47 ASP B C 1
ATOM 791 O O . ASP B 1 47 ? -32.690 2.695 -2.941 1.00 24.10 47 ASP B O 1
ATOM 796 N N . ILE B 1 48 ? -30.832 1.505 -3.109 1.00 27.84 48 ILE B N 1
ATOM 797 C CA . ILE B 1 48 ? -31.450 0.336 -2.506 1.00 34.57 48 ILE B CA 1
ATOM 798 C C . ILE B 1 48 ? -31.800 0.599 -1.008 1.00 36.73 48 ILE B C 1
ATOM 799 O O . ILE B 1 48 ? -32.799 0.099 -0.495 1.00 32.13 48 ILE B O 1
ATOM 804 N N . VAL B 1 49 ? -30.976 1.400 -0.344 1.00 33.02 49 VAL B N 1
ATOM 805 C CA . VAL B 1 49 ? -31.262 1.821 1.017 1.00 31.04 49 VAL B CA 1
ATOM 806 C C . VAL B 1 49 ? -32.378 2.855 1.063 1.00 31.39 49 VAL B C 1
ATOM 807 O O . VAL B 1 49 ? -33.282 2.803 1.909 1.00 30.40 49 VAL B O 1
ATOM 811 N N . GLU B 1 50 ? -32.374 3.768 0.116 1.00 29.26 50 GLU B N 1
ATOM 812 C CA . GLU B 1 50 ? -33.212 4.953 0.226 1.00 30.12 50 GLU B CA 1
ATOM 813 C C . GLU B 1 50 ? -34.529 4.959 -0.543 1.00 31.77 50 GLU B C 1
ATOM 814 O O . GLU B 1 50 ? -35.457 5.682 -0.164 1.00 32.58 50 GLU B O 1
ATOM 820 N N . LYS B 1 51 ? -34.613 4.201 -1.625 1.00 30.64 51 LYS B N 1
ATOM 821 C CA . LYS B 1 51 ? -35.785 4.264 -2.490 1.00 36.32 51 LYS B CA 1
ATOM 822 C C . LYS B 1 51 ? -36.881 3.278 -2.069 1.00 35.71 51 LYS B C 1
ATOM 823 O O . LYS B 1 51 ? -37.933 3.246 -2.717 1.00 41.02 51 LYS B O 1
ATOM 829 N N . HIS C 1 3 ? 33.021 3.812 -25.224 1.00 74.43 3 HIS C N 1
ATOM 830 C CA . HIS C 1 3 ? 32.229 3.189 -26.322 1.00 77.00 3 HIS C CA 1
ATOM 831 C C . HIS C 1 3 ? 30.835 2.822 -25.824 1.00 68.10 3 HIS C C 1
ATOM 832 O O . HIS C 1 3 ? 30.024 3.700 -25.554 1.00 65.41 3 HIS C O 1
ATOM 839 N N . MET C 1 4 ? 30.596 1.526 -25.632 1.00 62.59 4 MET C N 1
ATOM 840 C CA . MET C 1 4 ? 29.238 0.990 -25.432 1.00 60.35 4 MET C CA 1
ATOM 841 C C . MET C 1 4 ? 28.372 1.721 -24.396 1.00 52.03 4 MET C C 1
ATOM 842 O O . MET C 1 4 ? 27.131 1.730 -24.547 1.00 48.42 4 MET C O 1
ATOM 847 N N . GLN C 1 5 ? 28.993 2.302 -23.355 1.00 50.46 5 GLN C N 1
ATOM 848 C CA . GLN C 1 5 ? 28.234 2.959 -22.218 1.00 42.21 5 GLN C CA 1
ATOM 849 C C . GLN C 1 5 ? 27.143 2.060 -21.656 1.00 30.29 5 GLN C C 1
ATOM 850 O O . GLN C 1 5 ? 26.089 2.513 -21.167 1.00 27.36 5 GLN C O 1
ATOM 856 N N . MET C 1 6 ? 27.414 0.774 -21.746 1.00 29.06 6 MET C N 1
ATOM 857 C CA . MET C 1 6 ? 26.454 -0.239 -21.491 1.00 28.88 6 MET C CA 1
ATOM 858 C C . MET C 1 6 ? 25.855 -0.073 -20.050 1.00 26.36 6 MET C C 1
ATOM 859 O O . MET C 1 6 ? 24.661 -0.197 -19.870 1.00 22.27 6 MET C O 1
ATOM 864 N N . TYR C 1 7 ? 26.726 0.212 -19.070 1.00 22.54 7 TYR C N 1
ATOM 865 C CA . TYR C 1 7 ? 26.316 0.216 -17.677 1.00 20.39 7 TYR C CA 1
ATOM 866 C C . TYR C 1 7 ? 25.393 1.357 -17.287 1.00 19.51 7 TYR C C 1
ATOM 867 O O . TYR C 1 7 ? 24.503 1.179 -16.459 1.00 18.90 7 TYR C O 1
ATOM 876 N N . LYS C 1 8 ? 25.583 2.532 -17.898 1.00 19.20 8 LYS C N 1
ATOM 877 C CA . LYS C 1 8 ? 24.674 3.626 -17.723 1.00 21.15 8 LYS C CA 1
ATOM 878 C C . LYS C 1 8 ? 23.255 3.282 -18.274 1.00 21.04 8 LYS C C 1
ATOM 879 O O . LYS C 1 8 ? 22.206 3.608 -17.657 1.00 19.98 8 LYS C O 1
ATOM 885 N N . ASN C 1 9 ? 23.241 2.690 -19.469 1.00 21.00 9 ASN C N 1
ATOM 886 C CA . ASN C 1 9 ? 22.002 2.363 -20.143 1.00 23.69 9 ASN C CA 1
ATOM 887 C C . ASN C 1 9 ? 21.250 1.314 -19.400 1.00 21.18 9 ASN C C 1
ATOM 888 O O . ASN C 1 9 ? 20.061 1.391 -19.306 1.00 22.91 9 ASN C O 1
ATOM 893 N N . LEU C 1 10 ? 21.968 0.300 -18.944 1.00 20.23 10 LEU C N 1
ATOM 894 C CA . LEU C 1 10 ? 21.377 -0.755 -18.112 1.00 19.02 10 LEU C CA 1
ATOM 895 C C . LEU C 1 10 ? 20.821 -0.185 -16.818 1.00 17.21 10 LEU C C 1
ATOM 896 O O . LEU C 1 10 ? 19.704 -0.538 -16.413 1.00 15.85 10 LEU C O 1
ATOM 901 N N . ASP C 1 11 ? 21.561 0.683 -16.147 1.00 15.72 11 ASP C N 1
ATOM 902 C CA . ASP C 1 11 ? 20.991 1.284 -14.966 1.00 16.12 11 ASP C CA 1
ATOM 903 C C . ASP C 1 11 ? 19.717 2.099 -15.232 1.00 14.98 11 ASP C C 1
ATOM 904 O O . ASP C 1 11 ? 18.802 2.073 -14.405 1.00 17.70 11 ASP C O 1
ATOM 909 N N . LEU C 1 12 ? 19.676 2.822 -16.328 1.00 18.46 12 LEU C N 1
ATOM 910 C CA . LEU C 1 12 ? 18.453 3.563 -16.721 1.00 20.99 12 LEU C CA 1
ATOM 911 C C . LEU C 1 12 ? 17.301 2.601 -16.953 1.00 20.40 12 LEU C C 1
ATOM 912 O O . LEU C 1 12 ? 16.115 2.856 -16.537 1.00 21.42 12 LEU C O 1
ATOM 917 N N . LEU C 1 13 ? 17.604 1.480 -17.595 1.00 20.41 13 LEU C N 1
ATOM 918 C CA . LEU C 1 13 ? 16.552 0.436 -17.792 1.00 20.19 13 LEU C CA 1
ATOM 919 C C . LEU C 1 13 ? 16.104 -0.026 -16.427 1.00 18.32 13 LEU C C 1
ATOM 920 O O . LEU C 1 13 ? 14.893 -0.182 -16.171 1.00 17.61 13 LEU C O 1
ATOM 925 N N . SER C 1 14 ? 17.076 -0.322 -15.556 1.00 15.24 14 SER C N 1
ATOM 926 C CA . SER C 1 14 ? 16.759 -0.792 -14.255 1.00 15.03 14 SER C CA 1
ATOM 927 C C . SER C 1 14 ? 15.831 0.165 -13.500 1.00 15.17 14 SER C C 1
ATOM 928 O O . SER C 1 14 ? 14.871 -0.290 -12.849 1.00 14.41 14 SER C O 1
ATOM 931 N N . GLN C 1 15 ? 16.063 1.460 -13.617 1.00 14.84 15 GLN C N 1
ATOM 932 C CA . GLN C 1 15 ? 15.233 2.435 -12.926 1.00 17.51 15 GLN C CA 1
ATOM 933 C C . GLN C 1 15 ? 13.789 2.369 -13.438 1.00 18.07 15 GLN C C 1
ATOM 934 O O . GLN C 1 15 ? 12.844 2.393 -12.631 1.00 16.51 15 GLN C O 1
ATOM 940 N N . LEU C 1 16 ? 13.637 2.190 -14.739 1.00 17.12 16 LEU C N 1
ATOM 941 C CA . LEU C 1 16 ? 12.303 1.988 -15.356 1.00 20.39 16 LEU C CA 1
ATOM 942 C C . LEU C 1 16 ? 11.599 0.730 -14.851 1.00 17.89 16 LEU C C 1
ATOM 943 O O . LEU C 1 16 ? 10.460 0.793 -14.453 1.00 17.83 16 LEU C O 1
ATOM 948 N N . ASN C 1 17 ? 12.286 -0.385 -14.848 1.00 15.82 17 ASN C N 1
ATOM 949 C CA . ASN C 1 17 ? 11.723 -1.639 -14.367 1.00 17.01 17 ASN C CA 1
ATOM 950 C C . ASN C 1 17 ? 11.418 -1.674 -12.852 1.00 16.18 17 ASN C C 1
ATOM 951 O O . ASN C 1 17 ? 10.388 -2.239 -12.467 1.00 14.85 17 ASN C O 1
ATOM 956 N N . GLU C 1 18 ? 12.265 -1.036 -12.030 1.00 13.53 18 GLU C N 1
ATOM 957 C CA . GLU C 1 18 ? 11.983 -0.882 -10.601 1.00 14.35 18 GLU C CA 1
ATOM 958 C C . GLU C 1 18 ? 10.685 -0.072 -10.399 1.00 15.33 18 GLU C C 1
ATOM 959 O O . GLU C 1 18 ? 9.825 -0.456 -9.592 1.00 15.41 18 GLU C O 1
ATOM 965 N N . ARG C 1 19 ? 10.501 0.956 -11.216 1.00 15.16 19 ARG C N 1
ATOM 966 C CA . ARG C 1 19 ? 9.327 1.771 -11.170 1.00 17.10 19 ARG C CA 1
ATOM 967 C C . ARG C 1 19 ? 8.087 1.013 -11.636 1.00 17.52 19 ARG C C 1
ATOM 968 O O . ARG C 1 19 ? 7.047 1.065 -10.969 1.00 18.46 19 ARG C O 1
ATOM 976 N N . GLN C 1 20 ? 8.238 0.263 -12.725 1.00 16.36 20 GLN C N 1
ATOM 977 C CA . GLN C 1 20 ? 7.187 -0.637 -13.163 1.00 19.08 20 GLN C CA 1
ATOM 978 C C . GLN C 1 20 ? 6.768 -1.629 -12.088 1.00 16.97 20 GLN C C 1
ATOM 979 O O . GLN C 1 20 ? 5.572 -1.904 -11.915 1.00 16.06 20 GLN C O 1
ATOM 985 N N . GLU C 1 21 ? 7.731 -2.214 -11.378 1.00 14.73 21 GLU C N 1
ATOM 986 C CA . GLU C 1 21 ? 7.451 -3.227 -10.412 1.00 15.73 21 GLU C CA 1
ATOM 987 C C . GLU C 1 21 ? 6.703 -2.652 -9.221 1.00 15.78 21 GLU C C 1
ATOM 988 O O . GLU C 1 21 ? 5.772 -3.291 -8.703 1.00 18.45 21 GLU C O 1
ATOM 994 N N . ARG C 1 22 ? 7.016 -1.421 -8.855 1.00 14.82 22 ARG C N 1
ATOM 995 C CA . ARG C 1 22 ? 6.352 -0.751 -7.770 1.00 16.61 22 ARG C CA 1
ATOM 996 C C . ARG C 1 22 ? 4.904 -0.436 -8.194 1.00 16.17 22 ARG C C 1
ATOM 997 O O . ARG C 1 22 ? 4.003 -0.590 -7.394 1.00 16.38 22 ARG C O 1
ATOM 1005 N N . ILE C 1 23 ? 4.729 -0.050 -9.440 1.00 16.54 23 ILE C N 1
ATOM 1006 C CA . ILE C 1 23 ? 3.385 0.259 -9.963 1.00 17.69 23 ILE C CA 1
ATOM 1007 C C . ILE C 1 23 ? 2.531 -0.993 -10.010 1.00 18.65 23 ILE C C 1
ATOM 1008 O O . ILE C 1 23 ? 1.407 -1.020 -9.444 1.00 18.48 23 ILE C O 1
ATOM 1013 N N . MET C 1 24 ? 3.070 -2.061 -10.581 1.00 17.99 24 MET C N 1
ATOM 1014 C CA . MET C 1 24 ? 2.395 -3.357 -10.565 1.00 20.99 24 MET C CA 1
ATOM 1015 C C . MET C 1 24 ? 2.025 -3.846 -9.172 1.00 21.13 24 MET C C 1
ATOM 1016 O O . MET C 1 24 ? 0.903 -4.376 -8.954 1.00 19.20 24 MET C O 1
ATOM 1021 N N . ASN C 1 25 ? 2.944 -3.693 -8.215 1.00 18.47 25 ASN C N 1
ATOM 1022 C CA . ASN C 1 25 ? 2.624 -4.056 -6.856 1.00 19.17 25 ASN C CA 1
ATOM 1023 C C . ASN C 1 25 ? 1.445 -3.317 -6.274 1.00 18.50 25 ASN C C 1
ATOM 1024 O O . ASN C 1 25 ? 0.563 -3.894 -5.606 1.00 17.13 25 ASN C O 1
ATOM 1029 N N . GLU C 1 26 ? 1.442 -2.019 -6.519 1.00 17.33 26 GLU C N 1
ATOM 1030 C CA . GLU C 1 26 ? 0.369 -1.152 -6.053 1.00 21.71 26 GLU C CA 1
ATOM 1031 C C . GLU C 1 26 ? -0.944 -1.534 -6.750 1.00 20.12 26 GLU C C 1
ATOM 1032 O O . GLU C 1 26 ? -2.010 -1.481 -6.140 1.00 16.52 26 GLU C O 1
ATOM 1038 N N . ALA C 1 27 ? -0.858 -1.880 -8.032 1.00 19.37 27 ALA C N 1
ATOM 1039 C CA . ALA C 1 27 ? -2.045 -2.267 -8.799 1.00 19.50 27 ALA C CA 1
ATOM 1040 C C . ALA C 1 27 ? -2.645 -3.588 -8.293 1.00 19.06 27 ALA C C 1
ATOM 1041 O O . ALA C 1 27 ? -3.863 -3.723 -8.263 1.00 14.39 27 ALA C O 1
ATOM 1043 N N . LYS C 1 28 ? -1.799 -4.551 -7.894 1.00 17.41 28 LYS C N 1
ATOM 1044 C CA . LYS C 1 28 ? -2.288 -5.809 -7.355 1.00 18.96 28 LYS C CA 1
ATOM 1045 C C . LYS C 1 28 ? -2.936 -5.573 -5.974 1.00 17.60 28 LYS C C 1
ATOM 1046 O O . LYS C 1 28 ? -3.905 -6.204 -5.655 1.00 18.72 28 LYS C O 1
ATOM 1052 N N . LYS C 1 29 ? -2.341 -4.695 -5.154 1.00 18.24 29 LYS C N 1
ATOM 1053 C CA . LYS C 1 29 ? -2.874 -4.376 -3.855 1.00 21.92 29 LYS C CA 1
ATOM 1054 C C . LYS C 1 29 ? -4.267 -3.755 -4.032 1.00 21.20 29 LYS C C 1
ATOM 1055 O O . LYS C 1 29 ? -5.215 -4.142 -3.348 1.00 19.05 29 LYS C O 1
ATOM 1061 N N . LEU C 1 30 ? -4.336 -2.776 -4.927 1.00 18.93 30 LEU C N 1
ATOM 1062 C CA . LEU C 1 30 ? -5.602 -2.102 -5.268 1.00 21.66 30 LEU C CA 1
ATOM 1063 C C . LEU C 1 30 ? -6.675 -3.033 -5.809 1.00 19.23 30 LEU C C 1
ATOM 1064 O O . LEU C 1 30 ? -7.823 -2.964 -5.406 1.00 19.79 30 LEU C O 1
ATOM 1069 N N . GLU C 1 31 ? -6.294 -3.941 -6.695 1.00 20.81 31 GLU C N 1
ATOM 1070 C CA . GLU C 1 31 ? -7.185 -4.934 -7.199 1.00 24.20 31 GLU C CA 1
ATOM 1071 C C . GLU C 1 31 ? -7.767 -5.809 -6.049 1.00 20.35 31 GLU C C 1
ATOM 1072 O O . GLU C 1 31 ? 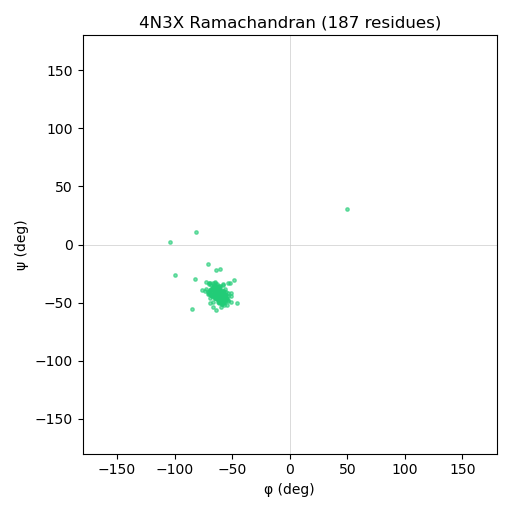-8.953 -6.084 -6.020 1.00 15.00 31 GLU C O 1
ATOM 1078 N N . LYS C 1 32 ? -6.919 -6.293 -5.173 1.00 19.12 32 LYS C N 1
ATOM 1079 C CA . LYS C 1 32 ? -7.417 -7.070 -4.054 1.00 20.54 32 LYS C CA 1
ATOM 1080 C C . LYS C 1 32 ? -8.327 -6.222 -3.162 1.00 17.42 32 LYS C C 1
ATOM 1081 O O . LYS C 1 32 ? -9.306 -6.712 -2.634 1.00 16.02 32 LYS C O 1
ATOM 1087 N N . ASP C 1 33 ? -7.950 -4.962 -2.928 1.00 17.60 33 ASP C N 1
ATOM 1088 C CA . ASP C 1 33 ? -8.749 -4.103 -2.038 1.00 17.09 33 ASP C CA 1
ATOM 1089 C C . ASP C 1 33 ? -10.116 -3.801 -2.647 1.00 15.06 33 ASP C C 1
ATOM 1090 O O . ASP C 1 33 ? -11.094 -3.718 -1.915 1.00 13.36 33 ASP C O 1
ATOM 1095 N N . LEU C 1 34 ? -10.174 -3.709 -3.984 1.00 13.85 34 LEU C N 1
ATOM 1096 C CA . LEU C 1 34 ? -11.429 -3.482 -4.680 1.00 15.17 34 LEU C CA 1
ATOM 1097 C C . LEU C 1 34 ? -12.316 -4.735 -4.603 1.00 13.90 34 LEU C C 1
ATOM 1098 O O . LEU C 1 34 ? -13.509 -4.660 -4.376 1.00 12.50 34 LEU C O 1
ATOM 1103 N N . ILE C 1 35 ? -11.730 -5.897 -4.791 1.00 15.19 35 ILE C N 1
ATOM 1104 C CA . ILE C 1 35 ? -12.447 -7.140 -4.530 1.00 15.29 35 ILE C CA 1
ATOM 1105 C C . ILE C 1 35 ? -12.988 -7.185 -3.111 1.00 15.53 35 ILE C C 1
ATOM 1106 O O . ILE C 1 35 ? -14.139 -7.634 -2.870 1.00 13.43 35 ILE C O 1
ATOM 1111 N N . ASP C 1 36 ? -12.145 -6.840 -2.151 1.00 15.80 36 ASP C N 1
ATOM 1112 C CA . ASP C 1 36 ? -12.585 -6.879 -0.742 1.00 16.27 36 ASP C CA 1
ATOM 1113 C C . ASP C 1 36 ? -13.738 -5.891 -0.482 1.00 16.06 36 ASP C C 1
ATOM 1114 O O . ASP C 1 36 ? -14.694 -6.168 0.230 1.00 17.63 36 ASP C O 1
ATOM 1119 N N . TRP C 1 37 ? -13.656 -4.720 -1.069 1.00 14.39 37 TRP C N 1
ATOM 1120 C CA . TRP C 1 37 ? -14.684 -3.712 -0.946 1.00 14.36 37 TRP C CA 1
ATOM 1121 C C . TRP C 1 37 ? -16.012 -4.191 -1.511 1.00 13.14 37 TRP C C 1
ATOM 1122 O O . TRP C 1 37 ? -17.083 -4.023 -0.912 1.00 14.47 37 TRP C O 1
ATOM 1133 N N . THR C 1 38 ? -15.931 -4.774 -2.691 1.00 13.10 38 THR C N 1
ATOM 1134 C CA . THR C 1 38 ? -17.036 -5.355 -3.394 1.00 13.22 38 THR C CA 1
ATOM 1135 C C . THR C 1 38 ? -17.710 -6.498 -2.605 1.00 14.22 38 THR C C 1
ATOM 1136 O O . THR C 1 38 ? -18.929 -6.483 -2.431 1.00 14.40 38 THR C O 1
ATOM 1140 N N . ASP C 1 39 ? -16.926 -7.403 -2.069 1.00 16.48 39 ASP C N 1
ATOM 1141 C CA . ASP C 1 39 ? -17.458 -8.496 -1.211 1.00 16.83 39 ASP C CA 1
ATOM 1142 C C . ASP C 1 39 ? -18.137 -7.921 0.052 1.00 16.74 39 ASP C C 1
ATOM 1143 O O . ASP C 1 39 ? -19.166 -8.427 0.508 1.00 17.26 39 ASP C O 1
ATOM 1148 N N . GLY C 1 40 ? -17.574 -6.844 0.582 1.00 16.91 40 GLY C N 1
ATOM 1149 C CA . GLY C 1 40 ? -18.175 -6.121 1.650 1.00 17.49 40 GLY C CA 1
ATOM 1150 C C . GLY C 1 40 ? -19.534 -5.502 1.295 1.00 17.55 40 GLY C C 1
ATOM 1151 O O . GLY C 1 40 ? -20.447 -5.579 2.103 1.00 20.77 40 GLY C O 1
ATOM 1152 N N . ILE C 1 41 ? -19.672 -4.845 0.148 1.00 15.47 41 ILE C N 1
ATOM 1153 C CA . ILE C 1 41 ? -20.963 -4.326 -0.279 1.00 16.71 41 ILE C CA 1
ATOM 1154 C C . ILE C 1 41 ? -21.943 -5.522 -0.332 1.00 15.99 41 ILE C C 1
ATOM 1155 O O . ILE C 1 41 ? -23.060 -5.433 0.193 1.00 17.96 41 ILE C O 1
ATOM 1160 N N . ALA C 1 42 ? -21.543 -6.649 -0.974 1.00 14.01 42 ALA C N 1
ATOM 1161 C CA . ALA C 1 42 ? -22.421 -7.767 -1.105 1.00 14.95 42 ALA C CA 1
ATOM 1162 C C . ALA C 1 42 ? -22.867 -8.239 0.268 1.00 20.32 42 ALA C C 1
ATOM 1163 O O . ALA C 1 42 ? -24.072 -8.550 0.543 1.00 19.21 42 ALA C O 1
ATOM 1165 N N . ARG C 1 43 ? -21.915 -8.274 1.185 1.00 23.55 43 ARG C N 1
ATOM 1166 C CA . ARG C 1 43 ? -22.263 -8.616 2.547 1.00 27.88 43 ARG C CA 1
ATOM 1167 C C . ARG C 1 43 ? -23.321 -7.592 3.118 1.00 26.40 43 ARG C C 1
ATOM 1168 O O . ARG C 1 43 ? -24.262 -7.998 3.713 1.00 25.79 43 ARG C O 1
ATOM 1176 N N . GLU C 1 44 ? -23.143 -6.272 2.931 1.00 24.37 44 GLU C N 1
ATOM 1177 C CA . GLU C 1 44 ? -24.130 -5.263 3.372 1.00 25.95 44 GLU C CA 1
ATOM 1178 C C . GLU C 1 44 ? -25.589 -5.475 2.800 1.00 26.18 44 GLU C C 1
ATOM 1179 O O . GLU C 1 44 ? -26.603 -5.340 3.525 1.00 20.63 44 GLU C O 1
ATOM 1185 N N . VAL C 1 45 ? -25.685 -5.889 1.535 1.00 28.44 45 VAL C N 1
ATOM 1186 C CA . VAL C 1 45 ? -26.969 -6.094 0.831 1.00 27.30 45 VAL C CA 1
ATOM 1187 C C . VAL C 1 45 ? -27.983 -7.014 1.534 1.00 28.14 45 VAL C C 1
ATOM 1188 O O . VAL C 1 45 ? -29.207 -6.778 1.546 1.00 20.34 45 VAL C O 1
ATOM 1192 N N . GLN C 1 46 ? -27.500 -8.135 2.044 1.00 32.99 46 GLN C N 1
ATOM 1193 C CA . GLN C 1 46 ? -28.412 -8.936 2.846 1.00 44.51 46 GLN C CA 1
ATOM 1194 C C . GLN C 1 46 ? -29.124 -8.207 4.011 1.00 46.50 46 GLN C C 1
ATOM 1195 O O . GLN C 1 46 ? -30.283 -8.484 4.314 1.00 53.62 46 GLN C O 1
ATOM 1201 N N . ASP C 1 47 ? -28.441 -7.241 4.618 1.00 48.06 47 ASP C N 1
ATOM 1202 C CA . ASP C 1 47 ? -28.989 -6.450 5.747 1.00 50.32 47 ASP C CA 1
ATOM 1203 C C . ASP C 1 47 ? -29.924 -5.290 5.367 1.00 49.40 47 ASP C C 1
ATOM 1204 O O . ASP C 1 47 ? -30.247 -4.463 6.208 1.00 54.76 47 ASP C O 1
ATOM 1209 N N . ILE C 1 48 ? -30.341 -5.210 4.121 1.00 42.48 48 ILE C N 1
ATOM 1210 C CA . ILE C 1 48 ? -31.357 -4.273 3.728 1.00 50.86 48 ILE C CA 1
ATOM 1211 C C . ILE C 1 48 ? -32.706 -5.016 3.733 1.00 55.62 48 ILE C C 1
ATOM 1212 O O . ILE C 1 48 ? -33.588 -4.698 4.550 1.00 54.95 48 ILE C O 1
ATOM 1217 N N . GLY D 1 1 ? -26.034 6.117 13.480 1.00 56.54 1 GLY D N 1
ATOM 1218 C CA . GLY D 1 1 ? -27.415 5.917 12.937 1.00 48.58 1 GLY D CA 1
ATOM 1219 C C . GLY D 1 1 ? -27.494 4.961 11.766 1.00 40.48 1 GLY D C 1
ATOM 1220 O O . GLY D 1 1 ? -26.531 4.308 11.416 1.00 34.36 1 GLY D O 1
ATOM 1221 N N . SER D 1 2 ? -28.658 4.938 11.137 1.00 37.42 2 SER D N 1
ATOM 1222 C CA . SER D 1 2 ? -28.954 3.936 10.177 1.00 35.04 2 SER D CA 1
ATOM 1223 C C . SER D 1 2 ? -28.100 3.914 8.898 1.00 27.37 2 SER D C 1
ATOM 1224 O O . SER D 1 2 ? -28.029 2.911 8.292 1.00 24.60 2 SER D O 1
ATOM 1227 N N . HIS D 1 3 ? -27.449 5.003 8.489 1.00 25.15 3 HIS D N 1
ATOM 1228 C CA . HIS D 1 3 ? -26.671 4.967 7.202 1.00 23.58 3 HIS D CA 1
ATOM 1229 C C . HIS D 1 3 ? -25.146 4.878 7.382 1.00 23.00 3 HIS D C 1
ATOM 1230 O O . HIS D 1 3 ? -24.407 4.859 6.417 1.00 20.73 3 HIS D O 1
ATOM 1237 N N . MET D 1 4 ? -24.673 4.802 8.617 1.00 22.84 4 MET D N 1
ATOM 1238 C CA . MET D 1 4 ? -23.245 4.820 8.885 1.00 25.39 4 MET D CA 1
ATOM 1239 C C . MET D 1 4 ? -22.495 3.703 8.172 1.00 24.11 4 MET D C 1
ATOM 1240 O O . MET D 1 4 ? -21.392 3.911 7.631 1.00 21.98 4 MET D O 1
ATOM 1245 N N . GLN D 1 5 ? -23.069 2.501 8.131 1.00 22.01 5 GLN D 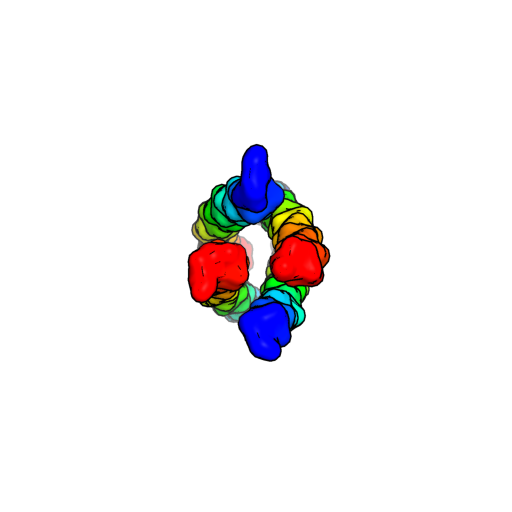N 1
ATOM 1246 C CA . GLN D 1 5 ? -22.392 1.411 7.413 1.00 23.67 5 GLN D CA 1
ATOM 1247 C C . GLN D 1 5 ? -22.229 1.703 5.903 1.00 19.92 5 GLN D C 1
ATOM 1248 O O . GLN D 1 5 ? -21.168 1.518 5.321 1.00 21.81 5 GLN D O 1
ATOM 1254 N N . MET D 1 6 ? -23.292 2.206 5.302 1.00 18.48 6 MET D N 1
ATOM 1255 C CA . MET D 1 6 ? -23.288 2.553 3.915 1.00 18.20 6 MET D CA 1
ATOM 1256 C C . MET D 1 6 ? -22.222 3.659 3.685 1.00 16.76 6 MET D C 1
ATOM 1257 O O . MET D 1 6 ? -21.391 3.536 2.797 1.00 14.91 6 MET D O 1
ATOM 1262 N N . TYR D 1 7 ? -22.219 4.686 4.532 1.00 14.83 7 TYR D N 1
ATOM 1263 C CA . TYR D 1 7 ? -21.267 5.787 4.385 1.00 14.98 7 TYR D CA 1
ATOM 1264 C C . TYR D 1 7 ? -19.816 5.334 4.518 1.00 14.75 7 TYR D C 1
ATOM 1265 O O . TYR D 1 7 ? -18.958 5.776 3.791 1.00 13.73 7 TYR D O 1
ATOM 1274 N N . LYS D 1 8 ? -19.560 4.394 5.407 1.00 15.74 8 LYS D N 1
ATOM 1275 C CA . LYS D 1 8 ? -18.241 3.846 5.539 1.00 19.41 8 LYS D CA 1
ATOM 1276 C C . LYS D 1 8 ? -17.787 3.282 4.214 1.00 16.26 8 LYS D C 1
ATOM 1277 O O . LYS D 1 8 ? -16.671 3.550 3.787 1.00 14.59 8 LYS D O 1
ATOM 1283 N N . ASN D 1 9 ? -18.650 2.493 3.571 1.00 15.81 9 ASN D N 1
ATOM 1284 C CA . ASN D 1 9 ? -18.292 1.834 2.283 1.00 16.21 9 ASN D CA 1
ATOM 1285 C C . ASN D 1 9 ? -18.110 2.844 1.202 1.00 15.46 9 ASN D C 1
ATOM 1286 O O . ASN D 1 9 ? -17.265 2.674 0.359 1.00 14.97 9 ASN D O 1
ATOM 1291 N N . LEU D 1 10 ? -18.925 3.905 1.202 1.00 14.81 10 LEU D N 1
ATOM 1292 C CA . LEU D 1 10 ? -18.718 5.009 0.240 1.00 16.07 10 LEU D CA 1
ATOM 1293 C C . LEU D 1 10 ? -17.365 5.670 0.415 1.00 15.17 10 LEU D C 1
ATOM 1294 O O . LEU D 1 10 ? -16.671 5.978 -0.533 1.00 16.02 10 LEU D O 1
ATOM 1299 N N . ASP D 1 11 ? -17.014 5.941 1.664 1.00 15.58 11 ASP D N 1
ATOM 1300 C CA . ASP D 1 11 ? -15.717 6.567 1.918 1.00 16.95 11 ASP D CA 1
ATOM 1301 C C . ASP D 1 11 ? -14.524 5.674 1.543 1.00 16.77 11 ASP D C 1
ATOM 1302 O O . ASP D 1 11 ? -13.508 6.156 1.037 1.00 17.03 11 ASP D O 1
ATOM 1307 N N . LEU D 1 12 ? -14.656 4.366 1.773 1.00 15.99 12 LEU D N 1
ATOM 1308 C CA . LEU D 1 12 ? -13.599 3.402 1.409 1.00 16.29 12 LEU D CA 1
ATOM 1309 C C . LEU D 1 12 ? -13.448 3.412 -0.104 1.00 17.08 12 LEU D C 1
ATOM 1310 O O . LEU D 1 12 ? -12.325 3.430 -0.601 1.00 17.57 12 LEU D O 1
ATOM 1315 N N . LEU D 1 13 ? -14.573 3.495 -0.851 1.00 17.29 13 LEU D N 1
ATOM 1316 C CA . LEU D 1 13 ? -14.519 3.646 -2.312 1.00 18.20 13 LEU D CA 1
ATOM 1317 C C . LEU D 1 13 ? -13.775 4.915 -2.718 1.00 20.07 13 LEU D C 1
ATOM 1318 O O . LEU D 1 13 ? -12.920 4.859 -3.612 1.00 20.16 13 LEU D O 1
ATOM 1323 N N . SER D 1 14 ? -14.116 6.091 -2.147 1.00 17.70 14 SER D N 1
ATOM 1324 C CA . SER D 1 14 ? -13.359 7.296 -2.490 1.00 19.59 14 SER D CA 1
ATOM 1325 C C . SER D 1 14 ? -11.860 7.099 -2.273 1.00 18.46 14 SER D C 1
ATOM 1326 O O . SER D 1 14 ? -11.037 7.522 -3.133 1.00 21.90 14 SER D O 1
ATOM 1329 N N . GLN D 1 15 ? -11.462 6.476 -1.205 1.00 18.49 15 GLN D N 1
ATOM 1330 C CA . GLN D 1 15 ? -10.027 6.196 -0.996 1.00 20.99 15 GLN D CA 1
ATOM 1331 C C . GLN D 1 15 ? -9.450 5.279 -2.098 1.00 19.87 15 GLN D C 1
ATOM 1332 O O . GLN D 1 15 ? -8.282 5.415 -2.514 1.00 19.01 15 GLN D O 1
ATOM 1338 N N . LEU D 1 16 ? -10.233 4.296 -2.518 1.00 16.99 16 LEU D N 1
ATOM 1339 C CA . LEU D 1 16 ? -9.771 3.436 -3.594 1.00 18.81 16 LEU D CA 1
ATOM 1340 C C . LEU D 1 16 ? -9.565 4.228 -4.910 1.00 18.18 16 LEU D C 1
ATOM 1341 O O . LEU D 1 16 ? -8.549 4.040 -5.668 1.00 18.06 16 LEU D O 1
ATOM 1346 N N . ASN D 1 17 ? -10.483 5.117 -5.228 1.00 19.92 17 ASN D N 1
ATOM 1347 C CA . ASN D 1 17 ? -10.334 5.963 -6.439 1.00 24.43 17 ASN D CA 1
ATOM 1348 C C . ASN D 1 17 ? -9.159 6.913 -6.415 1.00 26.55 17 ASN D C 1
ATOM 1349 O O . ASN D 1 17 ? -8.483 7.117 -7.438 1.00 29.54 17 ASN D O 1
ATOM 1354 N N . GLU D 1 18 ? -8.862 7.422 -5.247 1.00 25.13 18 GLU D N 1
ATOM 1355 C CA . GLU D 1 18 ? -7.701 8.234 -5.051 1.00 30.44 18 GLU D CA 1
ATOM 1356 C C . GLU D 1 18 ? -6.435 7.434 -5.387 1.00 28.50 18 GLU D C 1
ATOM 1357 O O . GLU D 1 18 ? -5.545 7.950 -6.066 1.00 22.52 18 GLU D O 1
ATOM 1363 N N . ARG D 1 19 ? -6.366 6.175 -4.914 1.00 25.17 19 ARG D N 1
ATOM 1364 C CA . ARG D 1 19 ? -5.202 5.312 -5.147 1.00 22.08 19 ARG D CA 1
ATOM 1365 C C . ARG D 1 19 ? -5.069 4.973 -6.627 1.00 21.49 19 ARG D C 1
ATOM 1366 O O . ARG D 1 19 ? -3.984 4.963 -7.174 1.00 20.88 19 ARG D O 1
ATOM 1374 N N . GLN D 1 20 ? -6.182 4.710 -7.294 1.00 21.07 20 GLN D N 1
ATOM 1375 C CA . GLN D 1 20 ? -6.178 4.403 -8.688 1.00 23.07 20 GLN D CA 1
ATOM 1376 C C . GLN D 1 20 ? -5.637 5.582 -9.501 1.00 25.59 20 GLN D C 1
ATOM 1377 O O . GLN D 1 20 ? -4.873 5.420 -10.473 1.00 22.75 20 GLN D O 1
ATOM 1383 N N . GLU D 1 21 ? -5.993 6.790 -9.081 1.00 29.97 21 GLU D N 1
ATOM 1384 C CA . GLU D 1 21 ? -5.609 7.987 -9.834 1.00 35.60 21 GLU D CA 1
ATOM 1385 C C . GLU D 1 21 ? -4.119 8.188 -9.682 1.00 30.30 21 GLU D C 1
ATOM 1386 O O . GLU D 1 21 ? -3.462 8.497 -10.652 1.00 32.54 21 GLU D O 1
ATOM 1392 N N . ARG D 1 22 ? -3.613 8.000 -8.466 1.00 25.59 22 ARG D N 1
ATOM 1393 C CA . ARG D 1 22 ? -2.201 8.067 -8.185 1.00 26.19 22 ARG D CA 1
ATOM 1394 C C . ARG D 1 22 ? -1.431 7.063 -9.065 1.00 22.02 22 ARG D C 1
ATOM 1395 O O . ARG D 1 22 ? -0.423 7.384 -9.649 1.00 20.24 22 ARG D O 1
ATOM 1403 N N . ILE D 1 23 ? -1.892 5.821 -9.100 1.00 23.02 23 ILE D N 1
ATOM 1404 C CA . ILE D 1 23 ? -1.213 4.746 -9.862 1.00 20.56 23 ILE D CA 1
ATOM 1405 C C . ILE D 1 23 ? -1.216 5.023 -11.352 1.00 19.03 23 ILE D C 1
ATOM 1406 O O . ILE D 1 23 ? -0.237 4.784 -12.063 1.00 21.85 23 ILE D O 1
ATOM 1411 N N . MET D 1 24 ? -2.319 5.515 -11.878 1.00 19.32 24 MET D N 1
ATOM 1412 C CA . MET D 1 24 ? -2.452 5.777 -13.279 1.00 19.79 24 MET D CA 1
ATOM 1413 C C . MET D 1 24 ? -1.517 6.944 -13.649 1.00 21.70 24 MET D C 1
ATOM 1414 O O . MET D 1 24 ? -0.908 6.948 -14.752 1.00 21.89 24 MET D O 1
ATOM 1419 N N . ASN D 1 25 ? -1.418 7.932 -12.766 1.00 20.62 25 ASN D N 1
ATOM 1420 C CA . ASN D 1 25 ? -0.532 9.073 -13.029 1.00 22.64 25 ASN D CA 1
ATOM 1421 C C . ASN D 1 25 ? 0.900 8.604 -13.066 1.00 20.67 25 ASN D C 1
ATOM 1422 O O . ASN D 1 25 ? 1.658 8.968 -13.942 1.00 21.26 25 ASN D O 1
ATOM 1427 N N . GLU D 1 26 ? 1.248 7.751 -12.104 1.00 19.81 26 GLU D N 1
ATOM 1428 C CA . GLU D 1 26 ? 2.596 7.154 -12.054 1.00 20.76 26 GLU D CA 1
ATOM 1429 C C . GLU D 1 26 ? 2.898 6.385 -13.346 1.00 18.13 26 GLU D C 1
ATOM 1430 O O . GLU D 1 26 ? 4.009 6.485 -13.925 1.00 17.62 26 GLU D O 1
ATOM 1436 N N . ALA D 1 27 ? 1.916 5.636 -13.828 1.00 14.71 27 ALA D N 1
ATOM 1437 C CA . ALA D 1 27 ? 2.095 4.848 -15.080 1.00 14.93 27 ALA D CA 1
ATOM 1438 C C . ALA D 1 27 ? 2.278 5.725 -16.299 1.00 16.04 27 ALA D C 1
ATOM 1439 O O . ALA D 1 27 ? 3.022 5.386 -17.265 1.00 15.96 27 ALA D O 1
ATOM 1441 N N . LYS D 1 28 ? 1.598 6.881 -16.343 1.00 16.91 28 LYS D N 1
ATOM 1442 C CA . LYS D 1 28 ? 1.754 7.737 -17.509 1.00 19.20 28 LYS D CA 1
ATOM 1443 C C . LYS D 1 28 ? 3.148 8.422 -17.482 1.00 20.15 28 LYS D C 1
ATOM 1444 O O . LYS D 1 28 ? 3.762 8.577 -18.544 1.00 19.26 28 LYS D O 1
ATOM 1450 N N . LYS D 1 29 ? 3.609 8.815 -16.283 1.00 20.51 29 LYS D N 1
ATOM 1451 C CA . LYS D 1 29 ? 5.005 9.366 -16.142 1.00 24.91 29 LYS D CA 1
ATOM 1452 C C . LYS D 1 29 ? 5.980 8.301 -16.628 1.00 22.82 29 LYS D C 1
ATOM 1453 O O . LYS D 1 29 ? 6.885 8.577 -17.389 1.00 24.63 29 LYS D O 1
ATOM 1459 N N . LEU D 1 30 ? 5.748 7.065 -16.216 1.00 20.56 30 LEU D N 1
ATOM 1460 C CA . LEU D 1 30 ? 6.660 5.992 -16.583 1.00 21.16 30 LEU D CA 1
ATOM 1461 C C . LEU D 1 30 ? 6.689 5.737 -18.075 1.00 20.06 30 LEU D C 1
ATOM 1462 O O . LEU D 1 30 ? 7.772 5.573 -18.680 1.00 17.65 30 LEU D O 1
ATOM 1467 N N . GLU D 1 31 ? 5.511 5.688 -18.667 1.00 18.99 31 GLU D N 1
ATOM 1468 C CA . GLU D 1 31 ? 5.352 5.540 -20.122 1.00 22.50 31 GLU D CA 1
ATOM 1469 C C . GLU D 1 31 ? 6.201 6.570 -20.863 1.00 23.67 31 GLU D C 1
ATOM 1470 O O . GLU D 1 31 ? 6.821 6.256 -21.869 1.00 24.52 31 GLU D O 1
ATOM 1476 N N . LYS D 1 32 ? 6.171 7.805 -20.394 1.00 26.48 32 LYS D N 1
ATOM 1477 C CA . LYS D 1 32 ? 6.906 8.860 -21.085 1.00 28.29 32 LYS D CA 1
ATOM 1478 C C . LYS D 1 32 ? 8.395 8.481 -20.991 1.00 27.90 32 LYS D C 1
ATOM 1479 O O . LYS D 1 32 ? 9.087 8.351 -22.009 1.00 29.34 32 LYS D O 1
ATOM 1485 N N . ASP D 1 33 ? 8.854 8.293 -19.761 1.00 24.76 33 ASP D N 1
ATOM 1486 C CA . ASP D 1 33 ? 10.246 7.934 -19.492 1.00 23.03 33 ASP D CA 1
ATOM 1487 C C . ASP D 1 33 ? 10.707 6.761 -20.308 1.00 22.04 33 ASP D C 1
ATOM 1488 O O . ASP D 1 33 ? 11.788 6.841 -20.865 1.00 21.74 33 ASP D O 1
ATOM 1493 N N . LEU D 1 34 ? 9.868 5.7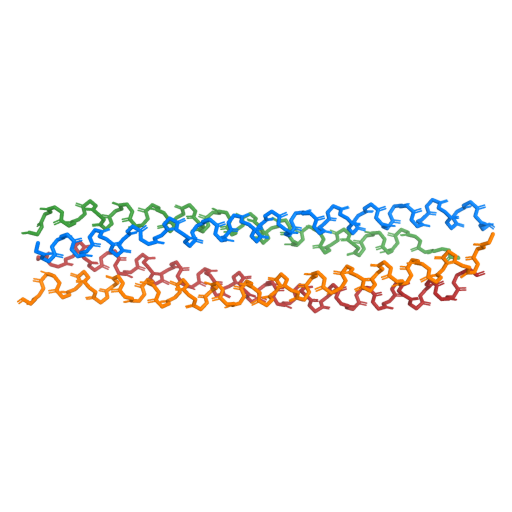15 -20.453 1.00 20.64 34 LEU D N 1
ATOM 1494 C CA . LEU D 1 34 ? 10.220 4.569 -21.232 1.00 22.45 34 LEU D CA 1
ATOM 1495 C C . LEU D 1 34 ? 10.416 4.912 -22.727 1.00 23.48 34 LEU D C 1
ATOM 1496 O O . LEU D 1 34 ? 11.297 4.356 -23.422 1.00 20.29 34 LEU D O 1
ATOM 1501 N N . ILE D 1 35 ? 9.513 5.752 -23.229 1.00 27.23 35 ILE D N 1
ATOM 1502 C CA . ILE D 1 35 ? 9.608 6.238 -24.641 1.00 31.05 35 ILE D CA 1
ATOM 1503 C C . ILE D 1 35 ? 10.935 6.966 -24.832 1.00 26.90 35 ILE D C 1
ATOM 1504 O O . ILE D 1 35 ? 11.623 6.712 -25.782 1.00 25.71 35 ILE D O 1
ATOM 1509 N N . ASP D 1 36 ? 11.247 7.871 -23.913 1.00 26.47 36 ASP D N 1
ATOM 1510 C CA . ASP D 1 36 ? 12.534 8.603 -23.928 1.00 28.60 36 ASP D CA 1
ATOM 1511 C C . ASP D 1 36 ? 13.719 7.640 -23.960 1.00 28.56 36 ASP D C 1
ATOM 1512 O O . ASP D 1 36 ? 14.643 7.804 -24.761 1.00 26.79 36 ASP D O 1
ATOM 1517 N N . TRP D 1 37 ? 13.658 6.628 -23.099 1.00 26.81 37 TRP D N 1
ATOM 1518 C CA . TRP D 1 37 ? 14.750 5.649 -23.004 1.00 25.74 37 TRP D CA 1
ATOM 1519 C C . TRP D 1 37 ? 14.918 4.884 -24.331 1.00 25.36 37 TRP D C 1
ATOM 1520 O O . TRP D 1 37 ? 16.058 4.745 -24.845 1.00 25.69 37 TRP D O 1
ATOM 1531 N N . THR D 1 38 ? 13.822 4.395 -24.900 1.00 24.94 38 THR D N 1
ATOM 1532 C CA . THR D 1 38 ? 13.863 3.640 -26.151 1.00 25.34 38 THR D CA 1
ATOM 1533 C C . THR D 1 38 ? 14.341 4.508 -27.339 1.00 27.07 38 THR D C 1
ATOM 1534 O O . THR D 1 38 ? 15.020 4.011 -28.187 1.00 27.15 38 THR D O 1
ATOM 1538 N N . ASP D 1 39 ? 14.020 5.787 -27.333 1.00 30.36 39 ASP D N 1
ATOM 1539 C CA . ASP D 1 39 ? 14.494 6.701 -28.393 1.00 33.26 39 ASP D CA 1
ATOM 1540 C C . ASP D 1 39 ? 16.020 6.879 -28.232 1.00 32.27 39 ASP D C 1
ATOM 1541 O O . ASP D 1 39 ? 16.741 6.846 -29.236 1.00 30.67 39 ASP D O 1
ATOM 1546 N N . GLY D 1 40 ? 16.487 7.107 -26.992 1.00 28.84 40 GLY D N 1
ATOM 1547 C CA . GLY D 1 40 ? 17.942 7.208 -26.708 1.00 29.31 40 GLY D CA 1
ATOM 1548 C C . GLY D 1 40 ? 18.686 5.957 -27.161 1.00 29.32 40 GLY D C 1
ATOM 1549 O O . GLY D 1 40 ? 19.772 6.022 -27.758 1.00 34.10 40 GLY D O 1
ATOM 1550 N N . ILE D 1 41 ? 18.132 4.808 -26.865 1.00 27.01 41 ILE D N 1
ATOM 1551 C CA . ILE D 1 41 ? 18.779 3.565 -27.190 1.00 29.07 41 ILE D CA 1
ATOM 1552 C C . ILE D 1 41 ? 18.771 3.336 -28.713 1.00 30.54 41 ILE D C 1
ATOM 1553 O O . ILE D 1 41 ? 19.774 2.821 -29.260 1.00 30.18 41 ILE D O 1
ATOM 1558 N N . ALA D 1 42 ? 17.639 3.660 -29.351 1.00 30.33 42 ALA D N 1
ATOM 1559 C CA . ALA D 1 42 ? 17.535 3.628 -30.814 1.00 35.30 42 ALA D CA 1
ATOM 1560 C C . ALA D 1 42 ? 18.643 4.462 -31.455 1.00 35.66 42 ALA D C 1
ATOM 1561 O O . ALA D 1 42 ? 19.290 3.983 -32.399 1.00 37.01 42 ALA D O 1
ATOM 1563 N N . ARG D 1 43 ? 18.846 5.702 -30.963 1.00 36.41 43 ARG D N 1
ATOM 1564 C CA . ARG D 1 43 ? 19.881 6.599 -31.513 1.00 37.84 43 ARG D CA 1
ATOM 1565 C C . ARG D 1 43 ? 21.237 5.956 -31.357 1.00 39.73 43 ARG D C 1
ATOM 1566 O O . ARG D 1 43 ? 22.023 5.974 -32.288 1.00 45.53 43 ARG D O 1
ATOM 1574 N N . GLU D 1 44 ? 21.498 5.386 -30.188 1.00 40.17 44 GLU D N 1
ATOM 1575 C CA . GLU D 1 44 ? 22.759 4.680 -29.930 1.00 43.16 44 GLU D CA 1
ATOM 1576 C C . GLU D 1 44 ? 22.945 3.459 -30.809 1.00 44.35 44 GLU D C 1
ATOM 1577 O O . GLU D 1 44 ? 24.054 3.119 -31.150 1.00 46.33 44 GLU D O 1
ATOM 1583 N N . VAL D 1 45 ? 21.858 2.778 -31.137 1.00 44.79 45 VAL D N 1
ATOM 1584 C CA . VAL D 1 45 ? 21.943 1.530 -31.877 1.00 51.13 45 VAL D CA 1
ATOM 1585 C C . VAL D 1 45 ? 22.242 1.887 -33.326 1.00 53.01 45 VAL D C 1
ATOM 1586 O O . VAL D 1 45 ? 23.038 1.242 -33.956 1.00 56.19 45 VAL D O 1
ATOM 1590 N N . GLN D 1 46 ? 21.631 2.956 -33.837 1.00 60.74 46 GLN D N 1
ATOM 1591 C CA . GLN D 1 46 ? 21.960 3.459 -35.174 1.00 63.52 46 GLN D CA 1
ATOM 1592 C C . GLN D 1 46 ? 23.442 3.785 -35.235 1.00 65.66 46 GLN D C 1
ATOM 1593 O O . GLN D 1 46 ? 24.062 3.609 -36.278 1.00 70.92 46 GLN D O 1
ATOM 1599 N N . ASP D 1 47 ? 23.991 4.249 -34.112 1.00 60.03 47 ASP D N 1
ATOM 1600 C CA . ASP D 1 47 ? 25.387 4.719 -34.024 1.00 63.10 47 ASP D CA 1
ATOM 1601 C C . ASP D 1 47 ? 26.432 3.651 -33.787 1.00 61.52 47 ASP D C 1
ATOM 1602 O O . ASP D 1 47 ? 27.413 3.498 -34.512 1.00 64.33 47 ASP D O 1
ATOM 1607 N N . ILE D 1 48 ? 26.221 2.906 -32.728 1.00 66.72 48 ILE D N 1
ATOM 1608 C CA . ILE D 1 48 ? 27.273 2.062 -32.176 1.00 62.78 48 ILE D CA 1
ATOM 1609 C C . ILE D 1 48 ? 27.821 1.041 -33.188 1.00 63.12 48 ILE D C 1
ATOM 1610 O O . ILE D 1 48 ? 29.022 0.795 -33.232 1.00 66.36 48 ILE D O 1
ATOM 1615 N N . VAL D 1 49 ? 26.953 0.451 -33.993 1.00 57.98 49 VAL D N 1
ATOM 1616 C CA . VAL D 1 49 ? 27.393 -0.522 -34.979 1.00 60.78 49 VAL D CA 1
ATOM 1617 C C . VAL D 1 49 ? 28.004 0.163 -36.220 1.00 56.19 49 VAL D C 1
ATOM 1618 O O . VAL D 1 49 ? 29.045 -0.279 -36.732 1.00 59.89 49 VAL D O 1
#

GO terms:
  GO:0005515 protein binding (F, IPI)
  GO:0005085 guanyl-nucleotide exchange factor activity (F, IDA)
  GO:0031901 early endosome membrane (C, IDA)
  GO:0016197 endosomal transport (P, IDA)
  GO:0031901 early endosome membrane (C, TAS)
  GO:0005829 cytosol (C, TAS)
  GO:0005829 cytosol (C, IDA)
  GO:0005085 guanyl-nucleotide exchange factor activity (F, IMP)
  GO:0005769 early endosome (C, IMP)
  GO:0006612 protein targeting to membrane (P, IMP)
  GO:0031267 small GTPase binding (F, IPI)

InterPro domains:
  IPR002653 Zinc finger, A20-type [PF01754] (17-40)
  IPR002653 Zinc finger, A20-type [PS51036] (13-47)
  IPR002653 Zinc finger, A20-type [SM00259] (16-40)
  IPR003123 VPS9 domain [PF02204] (270-370)
  IPR003123 VPS9 domain [PS51205] (232-375)
  IPR003123 VPS9 domain [SM00167] (262-383)
  IPR037191 VPS9 domain superfamily [G3DSA:1.20.1050.80] (228-397)
  IPR037191 VPS9 domain superfamily [SSF109993] (135-386)
  IPR041545 RABX5, catalytic core helical domain [PF18151] (158-220)
  IPR045046 Vacuolar protein sorting-associated protein 9-like [PTHR23101] (4-478)

Solvent-accessible surface area: 12137 Å² total; per-residue (Å²): 94,65,54,98,93,0,72,126,32,10,94,89,15,66,117,17,23,99,75,25,78,124,29,19,67,46,18,77,103,15,22,136,55,10,55,91,21,7,68,24,18,10,176,71,14,112,121,82,107,107,44,131,117,58,49,155,112,10,43,71,77,5,61,84,16,45,89,62,19,115,129,25,14,60,65,19,88,105,9,28,101,50,10,56,75,22,4,74,28,2,15,123,13,0,54,37,23,49,95,194,201,38,112,57,170,142,24,45,75,76,8,44,82,14,20,86,62,32,88,140,17,14,90,66,27,75,125,17,16,124,49,14,59,68,12,6,78,26,0,32,194,9,0,148,114,86,107,111,61,98,89,3,109,118,18,33,85,88,12,67,95,16,46,98,58,28,108,125,19,20,65,70,17,93,131,16,37,123,44,22,74,68,17,4,59,28,13,23,152,51,13,103,117,63,55

Secondary structure (DSSP, 8-state):
-HHHHHHHHHHTHHHHHHHHHHHHHHHH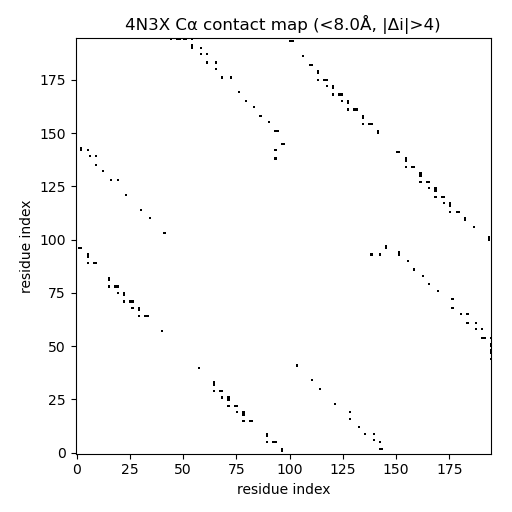HHHHHHHHHHHHHHHHHHHH-/-HHHHHHHHHHHHHHHHHHHHHHHHHHHHHHHHHHHHHHHHHHHHHHHHH-/---HHHHHHHHHHHHHHHHHHHHHHHHHHHHHHHHHHHHHHHHHT-/-TTHHHHHHHHHHHHHHHHHHHHHHHHHHHHHHHHHHHHHHHHHHHHH-

B-factor: mean 30.91, std 16.49, range [9.24, 105.51]

Sequence (195 aa):
GSHMQMYKNLDLLSQLNERQERIMNEAKKLEKDLIDWTDGIAREVQDIVGSHMQMYKNLDLLSQLNERQERIMNEAKKLEKDLIDWTDGIAREVQDIVEKHMQMYKNLDLLSQLNERQERIMNEAKKLEKDLIDWTDGIAREVQDIGSHMQMYKNLDLLSQLNERQERIMNEAKKLEKDLIDWTDGIAREVQDIV

Organism: Homo sapiens (NCBI:txid9606)

Foldseek 3Di:
DVVVVVVVVVVCVVVVVVVVVVVVVVVVVVVVVVVCVVVVVVVVVVVVD/DVVVVVVVVVVVVVVVVVVVVVVVVVVVVVVVVVVVVVVVVVVVVVVVVPD/DPCVVVVVVVVVVVVVVVVVVVVVVVVVVVVVVVVVVVVVVVVVVD/DVCVVVVVVVVVVVVVVVVVVVVVVVVVVVVVVVVVVVVVVVVVVVPVD